Protein AF-0000000065854969 (afdb_homodimer)

Secondary structure (DSSP, 8-state):
-EEPHHHHHHHHHTTSSEEES--TTTB-SSSEEEEEEEEEEEEEE-SSPP-TTS--TTEEEEEEE--TT-EEEPTT-EEEEEEEEEEE--TTEEEEEEE-HHHHHHTEE---EEE-TT-EEEEEEEEEE-SSS-EEE-TT-EEEEEEEEE-SS--SS----TTTTB-S--PPPPPP-/-BPPHHHHHHHHHTTSSEEES--TTTB-SSEEEEEEEEEEEEEEE-SS-B-TTS--TTEEEEEEE--TT-EEEPTTEEEEEEEEEEEE--TTEEEEEEE-HHHHHHTEE---EEE-TT-EEEEEEEEEE-SSS-EEE-TT-EEEEEEEEEEES--SS----TTTTB-SPPPPPPPP-

Sequence (354 aa):
MLLSDKAIRSLIREGKLIIDPLYEDSIRENGVDMRIGPEIAFPIVRGEVMDPTKDDPSLHFTVRRFSDEGIIIPGNTSILLVTEEYIKMPDDVAALCGLRSSIARWGFIAAPTLVDAGFEGQLTIEVMWTRPAPVRLYRGIRFLHVVFFRTEGKVERPYSGAYQGQRGVTLPKRLEKMLLSDKAIRSLIREGKLIIDPLYEDSIRENGVDMRIGPEIAFPIVRGEVMDPTKDDPSLHFTVRRFSDEGIIIPGNTSILLVTEEYIKMPDDVAALCGLRSSIARWGFIAAPTLVDAGFEGQLTIEVMWTRPAPVRLYRGIRFLHVVFFRTEGKVERPYSGAYQGQRGVTLPKRLEK

Radius of gyration: 20.32 Å; Cα contacts (8 Å, |Δi|>4): 921; chains: 2; bounding box: 51×52×40 Å

Foldseek 3Di:
DWAALVRVVVCVVVVQKDKPPDDPPQRDGGWGWWWFAFKKKFWDADPDDDDLQDPDPRIDIDMDTADPQFDKDAAFGKMKTWTNMKIFAAQFKKKKKDWDPVQVVQAKHFDIDIGWHGAIEIDITIMTRHGRHIDGDGTGHGTMIMIMDGHPDGDPDTDDDPCGHHYDRDDDHRDDD/DWAFLVRVVVCCVVVQKDKPPDDPPQRDGGWGWWWWAFKKKFWDADPDDDDLQDPDPRTDIDMDTADPQFDKDAAFGKMKTWTNMKIFAAQFKKKKKAWDPVQVVQAKGFDIDIGWHGAIGIDITIMTRHGRHIDGDGTGHGTMIMIMDGHPDGDPDGDDDPCGHHYDRDDDHRDDD

pLDDT: mean 93.22, std 6.99, range [60.03, 98.69]

Solvent-accessible surface area (backbone atoms only — not comparable to full-atom values): 17989 Å² total; per-residue (Å²): 60,32,34,10,30,56,47,50,51,49,35,37,74,72,64,48,34,44,57,43,73,71,58,91,81,23,66,39,29,42,32,37,49,36,23,36,17,62,32,36,32,36,71,44,78,46,97,55,87,79,48,59,66,43,96,47,81,39,60,40,71,49,77,45,69,56,47,96,86,32,47,74,42,60,39,60,35,59,32,34,40,12,35,53,34,35,35,36,41,32,45,39,32,32,35,44,34,29,49,28,66,59,44,23,49,72,37,39,37,37,73,70,42,79,42,55,23,33,31,30,26,30,55,59,43,64,37,32,37,49,42,75,54,28,36,43,45,50,52,46,26,67,40,37,35,34,31,39,31,48,47,98,54,72,52,90,74,47,49,74,58,98,59,58,62,34,69,64,54,66,78,87,72,76,44,80,131,58,78,37,41,37,69,54,50,51,49,34,40,74,72,63,49,34,42,59,43,72,71,58,92,81,23,66,42,75,44,31,35,49,37,24,35,16,62,33,36,32,37,76,44,71,67,94,48,75,38,42,55,67,44,96,46,82,52,65,37,69,49,76,44,67,58,46,97,84,32,48,77,42,61,41,55,34,52,34,35,39,12,35,53,33,33,35,35,41,33,45,39,32,33,33,45,33,35,64,28,66,74,47,35,75,75,37,41,47,54,41,40,37,76,42,54,16,32,32,30,27,31,55,59,43,41,37,31,38,66,42,76,65,62,48,76,46,51,59,60,44,71,41,36,36,36,32,39,30,34,33,54,52,64,30,79,54,45,46,75,58,99,59,57,64,33,70,64,53,64,75,57,65,72,46,60,103

Structure (mmCIF, N/CA/C/O backbone):
data_AF-0000000065854969-model_v1
#
loop_
_entity.id
_entity.type
_entity.pdbx_description
1 polymer 'dCTP deaminase'
#
loop_
_atom_site.group_PDB
_atom_site.id
_atom_site.type_symbol
_atom_site.label_atom_id
_atom_site.label_alt_id
_atom_site.label_comp_id
_atom_site.label_asym_id
_atom_site.label_entity_id
_atom_site.label_seq_id
_atom_site.pdbx_PDB_ins_code
_atom_site.Cartn_x
_atom_site.Cartn_y
_atom_site.Cartn_z
_atom_site.occupancy
_atom_site.B_iso_or_equiv
_atom_site.auth_seq_id
_atom_site.auth_comp_id
_atom_site.auth_asym_id
_atom_site.auth_atom_id
_atom_site.pdbx_PDB_model_num
ATOM 1 N N . MET A 1 1 ? 19.625 -6.145 0.294 1 88.5 1 MET A N 1
ATOM 2 C CA . MET A 1 1 ? 19.531 -4.926 -0.506 1 88.5 1 MET A CA 1
ATOM 3 C C . MET A 1 1 ? 18.297 -4.945 -1.391 1 88.5 1 MET A C 1
ATOM 5 O O . MET A 1 1 ? 17.938 -5.988 -1.939 1 88.5 1 MET A O 1
ATOM 9 N N . LEU A 1 2 ? 17.672 -3.836 -1.55 1 94.75 2 LEU A N 1
ATOM 10 C CA . LEU A 1 2 ? 16.5 -3.693 -2.412 1 94.75 2 LEU A CA 1
ATOM 11 C C . LEU A 1 2 ? 16.906 -3.719 -3.883 1 94.75 2 LEU A C 1
ATOM 13 O O . LEU A 1 2 ? 17.859 -3.064 -4.277 1 94.75 2 LEU A O 1
ATOM 17 N N . LEU A 1 3 ? 16.188 -4.473 -4.664 1 95.94 3 LEU A N 1
ATOM 18 C CA . LEU A 1 3 ? 16.547 -4.578 -6.074 1 95.94 3 LEU A CA 1
ATOM 19 C C . LEU A 1 3 ? 16.016 -3.381 -6.863 1 95.94 3 LEU A C 1
ATOM 21 O O . LEU A 1 3 ? 14.867 -2.982 -6.699 1 95.94 3 LEU A O 1
ATOM 25 N N . SER A 1 4 ? 16.891 -2.834 -7.707 1 95.88 4 SER A N 1
ATOM 26 C CA . SER A 1 4 ? 16.516 -1.779 -8.641 1 95.88 4 SER A CA 1
ATOM 27 C C . SER A 1 4 ? 15.844 -2.355 -9.883 1 95.88 4 SER A C 1
ATOM 29 O O . SER A 1 4 ? 15.805 -3.574 -10.062 1 95.88 4 SER A O 1
ATOM 31 N N . ASP A 1 5 ? 15.344 -1.395 -10.688 1 96.75 5 ASP A N 1
ATOM 32 C CA . ASP A 1 5 ? 14.758 -1.825 -11.953 1 96.75 5 ASP A CA 1
ATOM 33 C C . ASP A 1 5 ? 15.773 -2.605 -12.789 1 96.75 5 ASP A C 1
ATOM 35 O O . ASP A 1 5 ? 15.445 -3.662 -13.336 1 96.75 5 ASP A O 1
ATOM 39 N N . LYS A 1 6 ? 17.016 -2.172 -12.852 1 95.56 6 LYS A N 1
ATOM 40 C CA . LYS A 1 6 ? 18.062 -2.84 -13.617 1 95.56 6 LYS A CA 1
ATOM 41 C C . LYS A 1 6 ? 18.297 -4.258 -13.102 1 95.56 6 LYS A C 1
ATOM 43 O O . LYS A 1 6 ? 18.422 -5.199 -13.883 1 95.56 6 LYS A O 1
ATOM 48 N N . ALA A 1 7 ? 18.375 -4.367 -11.781 1 95.56 7 ALA A N 1
ATOM 49 C CA . ALA A 1 7 ? 18.625 -5.672 -11.172 1 95.56 7 ALA A CA 1
ATOM 50 C C . ALA A 1 7 ? 17.469 -6.625 -11.438 1 95.56 7 ALA A C 1
ATOM 52 O O . ALA A 1 7 ? 17.672 -7.809 -11.719 1 95.56 7 ALA A O 1
ATOM 53 N N . ILE A 1 8 ? 16.281 -6.137 -11.328 1 97.12 8 ILE A N 1
ATOM 54 C CA . ILE A 1 8 ? 15.086 -6.941 -11.578 1 97.12 8 ILE A CA 1
ATOM 55 C C . ILE A 1 8 ? 15.086 -7.43 -13.023 1 97.12 8 ILE A C 1
ATOM 57 O O . ILE A 1 8 ? 14.859 -8.609 -13.281 1 97.12 8 ILE A O 1
ATOM 61 N N . ARG A 1 9 ? 15.367 -6.531 -13.961 1 97.12 9 ARG A N 1
ATOM 62 C CA . ARG A 1 9 ? 15.414 -6.891 -15.375 1 97.12 9 ARG A CA 1
ATOM 63 C C . ARG A 1 9 ? 16.469 -7.957 -15.633 1 97.12 9 ARG A C 1
ATOM 65 O O . ARG A 1 9 ? 16.25 -8.867 -16.438 1 97.12 9 ARG A O 1
ATOM 72 N N . SER A 1 10 ? 17.547 -7.824 -14.984 1 96.31 10 SER A N 1
ATOM 73 C CA . SER A 1 10 ? 18.625 -8.797 -15.141 1 96.31 10 SER A CA 1
ATOM 74 C C . SER A 1 10 ? 18.188 -10.188 -14.672 1 96.31 10 SER A C 1
ATOM 76 O O . SER A 1 10 ? 18.438 -11.18 -15.352 1 96.31 10 SER A O 1
ATOM 78 N N . LEU A 1 11 ? 17.547 -10.234 -13.539 1 96.38 11 LEU A N 1
ATOM 79 C CA . LEU A 1 11 ? 17.078 -11.508 -13.008 1 96.38 11 LEU A CA 1
ATOM 80 C C . LEU A 1 11 ? 16.078 -12.156 -13.953 1 96.38 11 LEU A C 1
ATOM 82 O O . LEU A 1 11 ? 16.094 -13.375 -14.148 1 96.38 11 LEU A O 1
ATOM 86 N N . ILE A 1 12 ? 15.211 -11.367 -14.5 1 97.44 12 ILE A N 1
ATOM 87 C CA . ILE A 1 12 ? 14.195 -11.867 -15.414 1 97.44 12 ILE A CA 1
ATOM 88 C C . ILE A 1 12 ? 14.859 -12.375 -16.688 1 97.44 12 ILE A C 1
ATOM 90 O O . ILE A 1 12 ? 14.531 -13.461 -17.188 1 97.44 12 ILE A O 1
ATOM 94 N N . ARG A 1 13 ? 15.789 -11.633 -17.234 1 97.25 13 ARG A N 1
ATOM 95 C CA . ARG A 1 13 ? 16.5 -12.008 -18.453 1 97.25 13 ARG A CA 1
ATOM 96 C C . ARG A 1 13 ? 17.25 -13.328 -18.25 1 97.25 13 ARG A C 1
ATOM 98 O O . ARG A 1 13 ? 17.297 -14.156 -19.172 1 97.25 13 ARG A O 1
ATOM 105 N N . GLU A 1 14 ? 17.766 -13.531 -17.094 1 97.5 14 GLU A N 1
ATOM 106 C CA . GLU A 1 14 ? 18.547 -14.727 -16.766 1 97.5 14 GLU A CA 1
ATOM 107 C C . GLU A 1 14 ? 17.641 -15.914 -16.469 1 97.5 14 GLU A C 1
ATOM 109 O O . GLU A 1 14 ? 18.109 -17.031 -16.266 1 97.5 14 GLU A O 1
ATOM 114 N N . GLY A 1 15 ? 16.344 -15.672 -16.328 1 97.38 15 GLY A N 1
ATOM 115 C CA . GLY A 1 15 ? 15.391 -16.734 -16.062 1 97.38 15 GLY A CA 1
ATOM 116 C C . GLY A 1 15 ? 15.305 -17.094 -14.586 1 97.38 15 GLY A C 1
ATOM 117 O O . GLY A 1 15 ? 14.742 -18.141 -14.234 1 97.38 15 GLY A O 1
ATOM 118 N N . LYS A 1 16 ? 15.891 -16.312 -13.75 1 96.94 16 LYS A N 1
ATOM 119 C CA . LYS A 1 16 ? 15.906 -16.594 -12.32 1 96.94 16 LYS A CA 1
ATOM 120 C C . LYS A 1 16 ? 14.609 -16.125 -11.656 1 96.94 16 LYS A C 1
ATOM 122 O O . LYS A 1 16 ? 14.141 -16.734 -10.695 1 96.94 16 LYS A O 1
ATOM 127 N N . LEU A 1 17 ? 14.117 -15.031 -12.094 1 97.62 17 LEU A N 1
ATOM 128 C CA . LEU A 1 17 ? 12.812 -14.508 -11.703 1 97.62 17 LEU A CA 1
ATOM 129 C C . LEU A 1 17 ? 11.836 -14.555 -12.875 1 97.62 17 LEU A C 1
ATOM 131 O O . LEU A 1 17 ? 12.102 -13.984 -13.938 1 97.62 17 LEU A O 1
ATOM 135 N N . ILE A 1 18 ? 10.75 -15.289 -12.625 1 98.44 18 ILE A N 1
ATOM 136 C CA . ILE A 1 18 ? 9.766 -15.398 -13.695 1 98.44 18 ILE A CA 1
ATOM 137 C C . ILE A 1 18 ? 8.492 -14.648 -13.305 1 98.44 18 ILE A C 1
ATOM 139 O O . ILE A 1 18 ? 7.973 -14.836 -12.203 1 98.44 18 ILE A O 1
ATOM 143 N N . ILE A 1 19 ? 8.047 -13.789 -14.109 1 98.25 19 ILE A N 1
ATOM 144 C CA . ILE A 1 19 ? 6.77 -13.094 -14.016 1 98.25 19 ILE A CA 1
ATOM 145 C C . ILE A 1 19 ? 6.016 -13.219 -15.336 1 98.25 19 ILE A C 1
ATOM 147 O O . ILE A 1 19 ? 6.484 -12.742 -16.375 1 98.25 19 ILE A O 1
ATOM 151 N N . ASP A 1 20 ? 4.859 -13.828 -15.234 1 98.06 20 ASP A N 1
ATOM 152 C CA . ASP A 1 20 ? 4.109 -14.109 -16.453 1 98.06 20 ASP A CA 1
ATOM 153 C C . ASP A 1 20 ? 2.611 -13.898 -16.234 1 98.06 20 ASP A C 1
ATOM 155 O O . ASP A 1 20 ? 1.995 -14.578 -15.414 1 98.06 20 ASP A O 1
ATOM 159 N N . PRO A 1 21 ? 1.971 -13.031 -17.094 1 98 21 PRO A N 1
ATOM 160 C CA . PRO A 1 21 ? 2.572 -12.195 -18.141 1 98 21 PRO A CA 1
ATOM 161 C C . PRO A 1 21 ? 3.389 -11.039 -17.562 1 98 21 PRO A C 1
ATOM 163 O O . PRO A 1 21 ? 3.246 -10.695 -16.391 1 98 21 PRO A O 1
ATOM 166 N N . LEU A 1 22 ? 4.316 -10.547 -18.312 1 97.44 22 LEU A N 1
ATOM 167 C CA . LEU A 1 22 ? 5.066 -9.336 -18.016 1 97.44 22 LEU A CA 1
ATOM 168 C C . LEU A 1 22 ? 4.766 -8.242 -19.031 1 97.44 22 LEU A C 1
ATOM 170 O O . LEU A 1 22 ? 5.09 -8.383 -20.219 1 97.44 22 LEU A O 1
ATOM 174 N N . TYR A 1 23 ? 4.227 -7.141 -18.562 1 95.06 23 TYR A N 1
ATOM 175 C CA . TYR A 1 23 ? 3.865 -6.043 -19.453 1 95.06 23 TYR A CA 1
ATOM 176 C C . TYR A 1 23 ? 4.965 -4.988 -19.484 1 95.06 23 TYR A C 1
ATOM 178 O O . TYR A 1 23 ? 5.816 -4.934 -18.594 1 95.06 23 T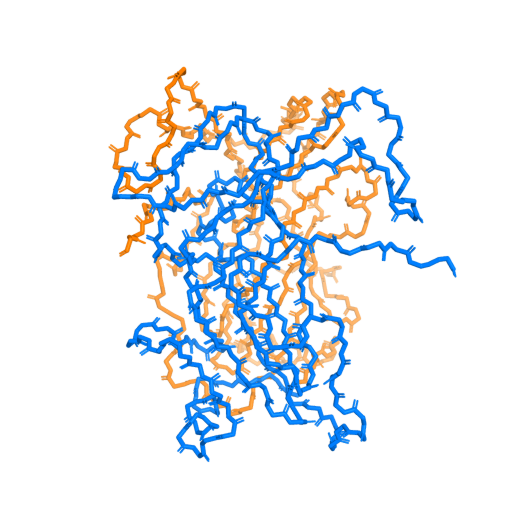YR A O 1
ATOM 186 N N . GLU A 1 24 ? 4.98 -4.148 -20.453 1 92.31 24 GLU A N 1
ATOM 187 C CA . GLU A 1 24 ? 6.016 -3.141 -20.656 1 92.31 24 GLU A CA 1
ATOM 188 C C . GLU A 1 24 ? 6.055 -2.143 -19.5 1 92.31 24 GLU A C 1
ATOM 190 O O . GLU A 1 24 ? 7.121 -1.638 -19.141 1 92.31 24 GLU A O 1
ATOM 195 N N . ASP A 1 25 ? 4.926 -1.946 -18.906 1 93.62 25 ASP A N 1
ATOM 196 C CA . ASP A 1 25 ? 4.848 -0.917 -17.875 1 93.62 25 ASP A CA 1
ATOM 197 C C . ASP A 1 25 ? 4.875 -1.534 -16.484 1 93.62 25 ASP A C 1
ATOM 199 O O . ASP A 1 25 ? 4.582 -0.86 -15.492 1 93.62 25 ASP A O 1
ATOM 203 N N . SER A 1 26 ? 5.199 -2.799 -16.391 1 95.56 26 SER A N 1
ATOM 204 C CA . SER A 1 26 ? 5.125 -3.484 -15.109 1 95.56 26 SER A CA 1
ATOM 205 C C . SER A 1 26 ? 6.332 -3.154 -14.242 1 95.56 26 SER A C 1
ATOM 207 O O . SER A 1 26 ? 6.191 -2.916 -13.039 1 95.56 26 SER A O 1
ATOM 209 N N . ILE A 1 27 ? 7.523 -3.18 -14.836 1 96.94 27 ILE A N 1
ATOM 210 C CA . ILE A 1 27 ? 8.734 -2.938 -14.055 1 96.94 27 ILE A CA 1
ATOM 211 C C . ILE A 1 27 ? 8.867 -1.445 -13.766 1 96.94 27 ILE A C 1
ATOM 213 O O . ILE A 1 27 ? 8.867 -0.622 -14.68 1 96.94 27 ILE A O 1
ATOM 217 N N . ARG A 1 28 ? 8.984 -1.151 -12.477 1 95.5 28 ARG A N 1
ATOM 218 C CA . ARG A 1 28 ? 9.094 0.218 -11.984 1 95.5 28 ARG A CA 1
ATOM 219 C C . ARG A 1 28 ? 10.492 0.5 -11.453 1 95.5 28 ARG A C 1
ATOM 221 O O . ARG A 1 28 ? 11.453 -0.19 -11.812 1 95.5 28 ARG A O 1
ATOM 228 N N . GLU A 1 29 ? 10.664 1.594 -10.727 1 94 29 GLU A N 1
ATOM 229 C CA . GLU A 1 29 ? 11.961 2.053 -10.242 1 94 29 GLU A CA 1
ATOM 230 C C . GLU A 1 29 ? 12.641 0.989 -9.383 1 94 29 GLU A C 1
ATOM 232 O O . GLU A 1 29 ? 13.836 0.726 -9.539 1 94 29 GLU A O 1
ATOM 237 N N . ASN A 1 30 ? 11.836 0.373 -8.516 1 95.75 30 ASN A N 1
ATOM 238 C CA . ASN A 1 30 ? 12.406 -0.567 -7.559 1 95.75 30 ASN A CA 1
ATOM 239 C C . ASN A 1 30 ? 11.445 -1.713 -7.258 1 95.75 30 ASN A C 1
ATOM 241 O O . ASN A 1 30 ? 11.453 -2.262 -6.156 1 95.75 30 ASN A O 1
ATOM 245 N N . GLY A 1 31 ? 10.609 -2.014 -8.211 1 97.25 31 GLY A N 1
ATOM 246 C CA . GLY A 1 31 ? 9.625 -3.068 -8.016 1 97.25 31 GLY A CA 1
ATOM 247 C C . GLY A 1 31 ? 8.852 -3.398 -9.273 1 97.25 31 GLY A C 1
ATOM 248 O O . GLY A 1 31 ? 9.234 -2.99 -10.367 1 97.25 31 GLY A O 1
ATOM 249 N N . VAL A 1 32 ? 7.84 -4.234 -9.117 1 98.12 32 VAL A N 1
ATOM 250 C CA . VAL A 1 32 ? 6.988 -4.656 -10.227 1 98.12 32 VAL A CA 1
ATOM 251 C C . VAL A 1 32 ? 5.52 -4.465 -9.852 1 98.12 32 VAL A C 1
ATOM 253 O O . VAL A 1 32 ? 5.074 -4.93 -8.797 1 98.12 32 VAL A O 1
ATOM 256 N N . ASP A 1 33 ? 4.832 -3.779 -10.719 1 97.88 33 ASP A N 1
ATOM 257 C CA . ASP A 1 33 ? 3.391 -3.641 -10.539 1 97.88 33 ASP A CA 1
ATOM 258 C C . ASP A 1 33 ? 2.654 -4.875 -11.055 1 97.88 33 ASP A C 1
ATOM 260 O O . ASP A 1 33 ? 2.982 -5.398 -12.125 1 97.88 33 ASP A O 1
ATOM 264 N N . MET A 1 34 ? 1.714 -5.297 -10.289 1 98 34 MET A N 1
ATOM 265 C CA . MET A 1 34 ? 0.897 -6.438 -10.695 1 98 34 MET A CA 1
ATOM 266 C C . MET A 1 34 ? -0.569 -6.035 -10.828 1 98 34 MET A C 1
ATOM 268 O O . MET A 1 34 ? -1.016 -5.082 -10.188 1 98 34 MET A O 1
ATOM 272 N N . ARG A 1 35 ? -1.247 -6.824 -11.609 1 98.5 35 ARG A N 1
ATOM 273 C CA . ARG A 1 35 ? -2.609 -6.457 -11.984 1 98.5 35 ARG A CA 1
ATOM 274 C C . ARG A 1 35 ? -3.625 -7.398 -11.344 1 98.5 35 ARG A C 1
ATOM 276 O O . ARG A 1 35 ? -3.295 -8.531 -11 1 98.5 35 ARG A O 1
ATOM 283 N N . ILE A 1 36 ? -4.836 -6.836 -11.242 1 98.56 36 ILE A N 1
ATOM 284 C CA . ILE A 1 36 ? -5.941 -7.668 -10.773 1 98.56 36 ILE A CA 1
ATOM 285 C C . ILE A 1 36 ? -6.199 -8.789 -11.781 1 98.56 36 ILE A C 1
ATOM 287 O O . ILE A 1 36 ? -6.418 -8.523 -12.969 1 98.56 36 ILE A O 1
ATOM 291 N N . GLY A 1 37 ? -6.211 -10.023 -11.273 1 98.19 37 GLY A N 1
ATOM 292 C CA . GLY A 1 37 ? -6.438 -11.195 -12.094 1 98.19 37 GLY A CA 1
ATOM 293 C C . GLY A 1 37 ? -7.906 -11.477 -12.352 1 98.19 37 GLY A C 1
ATOM 294 O O . GLY A 1 37 ? -8.75 -10.594 -12.172 1 98.19 37 GLY A O 1
ATOM 295 N N . PRO A 1 38 ? -8.219 -12.672 -12.812 1 97.62 38 PRO A N 1
ATOM 296 C CA . PRO A 1 38 ? -9.547 -12.938 -13.375 1 97.62 38 PRO A CA 1
ATOM 297 C C . PRO A 1 38 ? -10.594 -13.234 -12.305 1 97.62 38 PRO A C 1
ATOM 299 O O . PRO A 1 38 ? -11.797 -13.219 -12.594 1 97.62 38 PRO A O 1
ATOM 302 N N . GLU A 1 39 ? -10.156 -13.508 -11.086 1 98.19 39 GLU A N 1
ATOM 303 C CA . GLU A 1 39 ? -11.102 -13.969 -10.078 1 98.19 39 GLU A CA 1
ATOM 304 C C . GLU A 1 39 ? -11.062 -13.102 -8.828 1 98.19 39 GLU A C 1
ATOM 306 O O . GLU A 1 39 ? -10.039 -12.477 -8.531 1 98.19 39 GLU A O 1
ATOM 311 N N . ILE A 1 40 ? -12.164 -13.078 -8.172 1 98.12 40 ILE A N 1
ATOM 312 C CA . ILE A 1 40 ? -12.328 -12.398 -6.895 1 98.12 40 ILE A CA 1
ATOM 313 C C . ILE A 1 40 ? -13.133 -13.289 -5.945 1 98.12 40 ILE A C 1
ATOM 315 O O . ILE A 1 40 ? -14.047 -14 -6.371 1 98.12 40 ILE A O 1
ATOM 319 N N . ALA A 1 41 ? -12.812 -13.281 -4.66 1 97.38 41 ALA A N 1
ATOM 320 C CA . ALA A 1 41 ? -13.578 -14.039 -3.676 1 97.38 41 ALA A CA 1
ATOM 321 C C . ALA A 1 41 ? -14.172 -13.125 -2.613 1 97.38 41 ALA A C 1
ATOM 323 O O . ALA A 1 41 ? -13.5 -12.203 -2.133 1 97.38 41 ALA A O 1
ATOM 324 N N . PHE A 1 42 ? -15.414 -13.398 -2.27 1 96.25 42 PHE A N 1
ATOM 325 C CA . PHE A 1 42 ? -16.141 -12.672 -1.231 1 96.25 42 PHE A CA 1
ATOM 326 C C . PHE A 1 42 ? -16.391 -13.562 -0.023 1 96.25 42 PHE A C 1
ATOM 328 O O . PHE A 1 42 ? -16.859 -14.695 -0.168 1 96.25 42 PHE A O 1
ATOM 335 N N . PRO A 1 43 ? -16.094 -13.016 1.125 1 89.62 43 PRO A N 1
ATOM 336 C CA . PRO A 1 43 ? -16.484 -13.789 2.307 1 89.62 43 PRO A CA 1
ATOM 337 C C . PRO A 1 43 ? -17.984 -13.703 2.605 1 89.62 43 PRO A C 1
ATOM 339 O O . PRO A 1 43 ? -18.594 -12.641 2.43 1 89.62 43 PRO A O 1
ATOM 342 N N . ILE A 1 44 ? -18.562 -14.734 2.936 1 85.38 44 ILE A N 1
ATOM 343 C CA . ILE A 1 44 ? -19.938 -14.836 3.41 1 85.38 44 ILE A CA 1
ATOM 344 C C . ILE A 1 44 ? -19.953 -15.375 4.84 1 85.38 44 ILE A C 1
ATOM 346 O O . ILE A 1 44 ? -19.531 -16.516 5.086 1 85.38 44 ILE A O 1
ATOM 350 N N . VAL A 1 45 ? -20.266 -14.438 5.746 1 78 45 VAL A N 1
ATOM 351 C CA . VAL A 1 45 ? -20.25 -14.828 7.152 1 78 45 VAL A CA 1
ATOM 352 C C . VAL A 1 45 ? -21.672 -15.047 7.645 1 78 45 VAL A C 1
ATOM 354 O O . VAL A 1 45 ? -22.531 -14.18 7.469 1 78 45 VAL A O 1
ATOM 357 N N . ARG A 1 46 ? -21.891 -16.188 8.367 1 77.12 46 ARG A N 1
ATOM 358 C CA . ARG A 1 46 ? -23.156 -16.484 9.031 1 77.12 46 ARG A CA 1
ATOM 359 C C . ARG A 1 46 ? -23.031 -16.297 10.539 1 77.12 46 ARG A C 1
ATOM 361 O O . ARG A 1 46 ? -21.953 -16.469 11.117 1 77.12 46 ARG A O 1
ATOM 368 N N . GLY A 1 47 ? -23.734 -15.516 11.117 1 70.94 47 GLY A N 1
ATOM 369 C CA . GLY A 1 47 ? -23.953 -15.047 12.477 1 70.94 47 GLY A CA 1
ATOM 370 C C . GLY A 1 47 ? -23.219 -15.875 13.516 1 70.94 47 GLY A C 1
ATOM 371 O O . GLY A 1 47 ? -23.234 -15.539 14.703 1 70.94 47 GLY A O 1
ATOM 372 N N . GLU A 1 48 ? -22.469 -16.734 13.18 1 78.19 48 GLU A N 1
ATOM 373 C CA . GLU A 1 48 ? -21.797 -17.516 14.211 1 78.19 48 GLU A CA 1
ATOM 374 C C . GLU A 1 48 ? -20.359 -17.047 14.406 1 78.19 48 GLU A C 1
ATOM 376 O O . GLU A 1 48 ? -19.828 -16.312 13.578 1 78.19 48 GLU A O 1
ATOM 381 N N . VAL A 1 49 ? -19.906 -17.281 15.688 1 82 49 VAL A N 1
ATOM 382 C CA . VAL A 1 49 ? -18.484 -17.078 15.961 1 82 49 VAL A CA 1
ATOM 383 C C . VAL A 1 49 ? -17.656 -17.984 15.07 1 82 49 VAL A C 1
ATOM 385 O O . VAL A 1 49 ? -17.875 -19.203 15.023 1 82 49 VAL A O 1
ATOM 388 N N . MET A 1 50 ? -16.75 -17.281 14.367 1 81.5 50 MET A N 1
ATOM 389 C CA . MET A 1 50 ? -15.867 -18.047 13.492 1 81.5 50 MET A CA 1
ATOM 390 C C . MET A 1 50 ? -14.672 -18.594 14.258 1 81.5 50 MET A C 1
ATOM 392 O O . MET A 1 50 ? -14.086 -17.875 15.078 1 81.5 50 MET A O 1
ATOM 396 N N . ASP A 1 51 ? -14.422 -19.891 14.047 1 83.06 51 ASP A N 1
ATOM 397 C CA . ASP A 1 51 ? -13.219 -20.547 14.555 1 83.06 51 ASP A CA 1
ATOM 398 C C . ASP A 1 51 ? -12.336 -21.047 13.414 1 83.06 51 ASP A C 1
ATOM 400 O O . ASP A 1 51 ? -12.602 -22.094 12.836 1 83.06 51 ASP A O 1
ATOM 404 N N . PRO A 1 52 ? -11.336 -20.344 13.039 1 83.88 52 PRO A N 1
ATOM 405 C CA . PRO A 1 52 ? -10.523 -20.688 11.867 1 83.88 52 PRO A CA 1
ATOM 406 C C . PRO A 1 52 ? -9.758 -22 12.055 1 83.88 52 PRO A C 1
ATOM 408 O O . PRO A 1 52 ? -9.164 -22.516 11.102 1 83.88 52 PRO A O 1
ATOM 411 N N . THR A 1 53 ? -9.797 -22.438 13.242 1 84.81 53 THR A N 1
ATOM 412 C CA . THR A 1 53 ? -9.109 -23.703 13.5 1 84.81 53 THR A CA 1
ATOM 413 C C . THR A 1 53 ? -10.047 -24.891 13.258 1 84.81 53 THR A C 1
ATOM 415 O O . THR A 1 53 ? -9.633 -26.047 13.336 1 84.81 53 THR A O 1
ATOM 418 N N . LYS A 1 54 ? -11.25 -24.5 13.086 1 80.44 54 LYS A N 1
ATOM 419 C CA . LYS A 1 54 ? -12.242 -25.531 12.828 1 80.44 54 LYS A CA 1
ATOM 420 C C . LYS A 1 54 ? -12.781 -25.438 11.406 1 80.44 54 LYS A C 1
ATOM 422 O O . LYS A 1 54 ? -12.711 -24.391 10.773 1 80.44 54 LYS A O 1
ATOM 427 N N . ASP A 1 55 ? -13.078 -26.594 10.914 1 72.94 55 ASP A N 1
ATOM 428 C CA . ASP A 1 55 ? -13.766 -26.578 9.625 1 72.94 55 ASP A CA 1
ATOM 429 C C . ASP A 1 55 ? -15.203 -26.078 9.773 1 72.94 55 ASP A C 1
ATOM 431 O O . ASP A 1 55 ? -16.125 -26.875 10 1 72.94 55 ASP A O 1
ATOM 435 N N . ASP A 1 56 ? -15.281 -24.875 10.18 1 65.5 56 ASP A N 1
ATOM 436 C CA . ASP A 1 56 ? -16.594 -24.312 10.445 1 65.5 56 ASP A CA 1
ATOM 437 C C . ASP A 1 56 ? -17.203 -23.688 9.188 1 65.5 56 ASP A C 1
ATOM 439 O O . ASP A 1 56 ? -16.547 -22.859 8.531 1 65.5 56 ASP A O 1
ATOM 443 N N . PRO A 1 57 ? -18.406 -24.219 8.82 1 66.38 57 PRO A N 1
ATOM 444 C CA . PRO A 1 57 ? -19.125 -23.719 7.641 1 66.38 57 PRO A CA 1
ATOM 445 C C . PRO A 1 57 ? -19.547 -22.266 7.773 1 66.38 57 PRO A C 1
ATOM 447 O O . PRO A 1 57 ? -20.156 -21.703 6.855 1 66.38 57 PRO A O 1
ATOM 450 N N . SER A 1 58 ? -19.172 -21.672 8.938 1 74.5 58 SER A N 1
ATOM 451 C CA . SER A 1 58 ? -19.688 -20.328 9.172 1 74.5 58 SER A CA 1
ATOM 452 C C . SER A 1 58 ? -19.031 -19.312 8.25 1 74.5 58 SER A C 1
ATOM 454 O O . SER A 1 58 ? -19.609 -18.25 7.961 1 74.5 58 SER A O 1
ATOM 456 N N . LEU A 1 59 ? -17.875 -19.609 7.824 1 76.12 59 LEU A N 1
ATOM 457 C CA . LEU A 1 59 ? -17.219 -18.734 6.859 1 76.12 59 LEU A CA 1
ATOM 458 C C . LEU A 1 59 ? -17.047 -19.438 5.516 1 76.12 59 LEU A C 1
ATOM 460 O O . LEU A 1 59 ? -16.422 -20.484 5.43 1 76.12 59 LEU A O 1
ATOM 464 N N . HIS A 1 60 ? -17.797 -18.938 4.633 1 84.94 60 HIS A N 1
ATOM 465 C CA . HIS A 1 60 ? -17.672 -19.438 3.268 1 84.94 60 HIS A CA 1
ATOM 466 C C . HIS A 1 60 ? -17.312 -18.312 2.299 1 84.94 60 HIS A C 1
ATOM 468 O O . HIS A 1 60 ? -17.438 -17.125 2.633 1 84.94 60 HIS A O 1
ATOM 474 N N . PHE A 1 61 ? -16.688 -18.719 1.213 1 89.81 61 PHE A N 1
ATOM 475 C CA . PHE A 1 61 ? -16.328 -17.75 0.193 1 89.81 61 PHE A CA 1
ATOM 476 C C . PHE A 1 61 ? -17.062 -18.031 -1.113 1 89.81 61 PHE A C 1
ATOM 478 O O . PHE A 1 61 ? -17.219 -19.188 -1.505 1 89.81 61 PHE A O 1
ATOM 485 N N . THR A 1 62 ? -17.531 -17 -1.683 1 93.94 62 THR A N 1
ATOM 486 C CA . THR A 1 62 ? -18.031 -17.078 -3.055 1 93.94 62 THR A CA 1
ATOM 487 C C . THR A 1 62 ? -16.984 -16.531 -4.031 1 93.94 62 THR A C 1
ATOM 489 O O . THR A 1 62 ? -16.469 -15.43 -3.836 1 93.94 62 THR A O 1
ATOM 492 N N . VAL A 1 63 ? -16.719 -17.328 -5.039 1 96.81 63 VAL A N 1
ATOM 493 C CA . VAL A 1 63 ? -15.75 -16.906 -6.059 1 96.81 63 VAL A CA 1
ATOM 494 C C . VAL A 1 63 ? -16.484 -16.453 -7.312 1 96.81 63 VAL A C 1
ATOM 496 O O . VAL A 1 63 ? -17.438 -17.109 -7.762 1 96.81 63 VAL A O 1
ATOM 499 N N . ARG A 1 64 ? -16.078 -15.305 -7.773 1 97.69 64 ARG A N 1
ATOM 500 C CA . ARG A 1 64 ? -16.641 -14.773 -9.008 1 97.69 64 ARG A CA 1
ATOM 501 C C . ARG A 1 64 ? -15.531 -14.477 -10.023 1 97.69 64 ARG A C 1
ATOM 503 O O . ARG A 1 64 ? -14.398 -14.156 -9.641 1 97.69 64 ARG A O 1
ATOM 510 N N . ARG A 1 65 ? -15.906 -14.555 -11.242 1 98.12 65 ARG A N 1
ATOM 511 C CA . ARG A 1 65 ? -15 -14.18 -12.32 1 98.12 65 ARG A CA 1
ATOM 512 C C . ARG A 1 65 ? -15.344 -12.805 -12.875 1 98.12 65 ARG A C 1
ATOM 514 O O . ARG A 1 65 ? -16.516 -12.484 -13.078 1 98.12 65 ARG A O 1
ATOM 521 N N . PHE A 1 66 ? -14.328 -12.039 -13.055 1 97.19 66 PHE A N 1
ATOM 522 C CA . PHE A 1 66 ? -14.547 -10.719 -13.633 1 97.19 66 PHE A CA 1
ATOM 523 C C . PHE A 1 66 ? -15.102 -10.836 -15.047 1 97.19 66 PHE A C 1
ATOM 525 O O . PHE A 1 66 ? -14.656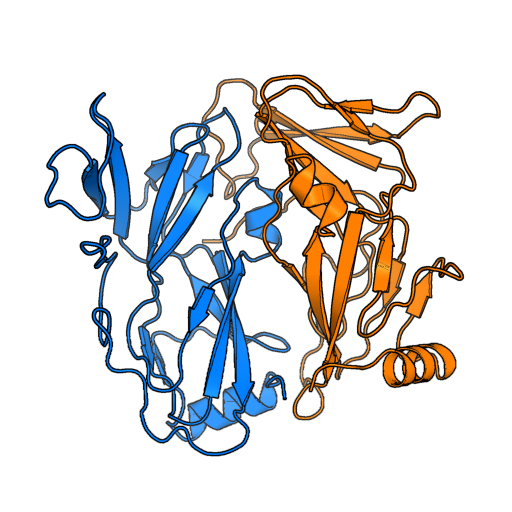 -11.68 -15.828 1 97.19 66 PHE A O 1
ATOM 532 N N . SER A 1 67 ? -16.062 -10.023 -15.305 1 96.38 67 SER A N 1
ATOM 533 C CA . SER A 1 67 ? -16.5 -9.766 -16.672 1 96.38 67 SER A CA 1
ATOM 534 C C . SER A 1 67 ? -16.078 -8.383 -17.141 1 96.38 67 SER A C 1
ATOM 536 O O . SER A 1 67 ? -15.445 -7.633 -16.391 1 96.38 67 SER A O 1
ATOM 538 N N . ASP A 1 68 ? -16.391 -8.023 -18.406 1 94.38 68 ASP A N 1
ATOM 539 C CA . ASP A 1 68 ? -16.031 -6.719 -18.953 1 94.38 68 ASP A CA 1
ATOM 540 C C . ASP A 1 68 ? -16.766 -5.598 -18.219 1 94.38 68 ASP A C 1
ATOM 542 O O . ASP A 1 68 ? -16.328 -4.445 -18.234 1 94.38 68 ASP A O 1
ATOM 546 N N . GLU A 1 69 ? -17.844 -5.953 -17.562 1 95.38 69 GLU A N 1
ATOM 547 C CA . GLU A 1 69 ? -18.625 -4.953 -16.844 1 95.38 69 GLU A CA 1
ATOM 548 C C . GLU A 1 69 ? -18.078 -4.711 -15.445 1 95.38 69 GLU A C 1
ATOM 550 O O . GLU A 1 69 ? -18.562 -3.838 -14.727 1 95.38 69 GLU A O 1
ATOM 555 N N . GLY A 1 70 ? -17.078 -5.445 -15.094 1 97 70 GLY A N 1
ATOM 556 C CA . GLY A 1 70 ? -16.516 -5.312 -13.758 1 97 70 GLY A CA 1
ATOM 557 C C . GLY A 1 70 ? -17.344 -5.984 -12.688 1 97 70 GLY A C 1
ATOM 558 O O . GLY A 1 70 ? -18.266 -6.742 -13 1 97 70 GLY A O 1
ATOM 559 N N . ILE A 1 71 ? -16.969 -5.816 -11.461 1 97.56 71 ILE A N 1
ATOM 560 C CA . ILE A 1 71 ? -17.672 -6.352 -10.305 1 97.56 71 ILE A CA 1
ATOM 561 C C . ILE A 1 71 ? -17.828 -5.262 -9.25 1 97.56 71 ILE A C 1
ATOM 563 O O . ILE A 1 71 ? -16.891 -4.52 -8.969 1 97.56 71 ILE A O 1
ATOM 567 N N . ILE A 1 72 ? -18.969 -5.148 -8.734 1 96.44 72 ILE A N 1
ATOM 568 C CA . ILE A 1 72 ? -19.266 -4.164 -7.695 1 96.44 72 ILE A CA 1
ATOM 569 C C . ILE A 1 72 ? -18.938 -4.746 -6.32 1 96.44 72 ILE A C 1
ATOM 571 O O . ILE A 1 72 ? -19.406 -5.84 -5.984 1 96.44 72 ILE A O 1
ATOM 575 N N . ILE A 1 73 ? -18.156 -4.055 -5.586 1 96.31 73 ILE A N 1
ATOM 576 C CA . ILE A 1 73 ? -17.828 -4.391 -4.203 1 96.31 73 ILE A CA 1
ATOM 577 C C . ILE A 1 73 ? -18.688 -3.553 -3.256 1 96.31 73 ILE A C 1
ATOM 579 O O . ILE A 1 73 ? -18.656 -2.322 -3.303 1 96.31 73 ILE A O 1
ATOM 583 N N . PRO A 1 74 ? -19.469 -4.234 -2.396 1 94.75 74 PRO A N 1
ATOM 584 C CA . PRO A 1 74 ? -20.266 -3.463 -1.442 1 94.75 74 PRO A CA 1
ATOM 585 C C . PRO A 1 74 ? -19.406 -2.625 -0.495 1 94.75 74 PRO A C 1
ATOM 587 O O . PRO A 1 74 ? -18.234 -2.93 -0.291 1 94.75 74 PRO A O 1
ATOM 590 N N . GLY A 1 75 ? -20.047 -1.55 0.039 1 92.44 75 GLY A N 1
ATOM 591 C CA . GLY A 1 75 ? -19.344 -0.7 0.991 1 92.44 75 GLY A CA 1
ATOM 592 C C . GLY A 1 75 ? -18.812 -1.462 2.186 1 92.44 75 GLY A C 1
ATOM 593 O O . GLY A 1 75 ? -19.453 -2.383 2.688 1 92.44 75 GLY A O 1
ATOM 594 N N . ASN A 1 76 ? -17.531 -1.036 2.596 1 93.38 76 ASN A N 1
ATOM 595 C CA . ASN A 1 76 ? -16.906 -1.556 3.807 1 93.38 76 ASN A CA 1
ATOM 596 C C . ASN A 1 76 ? -16.781 -3.076 3.766 1 93.38 76 ASN A C 1
ATOM 598 O O . ASN A 1 76 ? -17.078 -3.754 4.746 1 93.38 76 ASN A O 1
ATOM 602 N N . THR A 1 77 ? -16.312 -3.65 2.65 1 94.12 77 THR A N 1
ATOM 603 C CA . THR A 1 77 ? -16.234 -5.094 2.449 1 94.12 77 THR A CA 1
ATOM 604 C C . THR A 1 77 ? -14.797 -5.527 2.213 1 94.12 77 THR A C 1
ATOM 606 O O . THR A 1 77 ? -14.047 -4.848 1.506 1 94.12 77 THR A O 1
ATOM 609 N N . SER A 1 78 ? -14.477 -6.641 2.816 1 95.31 78 SER A N 1
ATOM 610 C CA . SER A 1 78 ? -13.195 -7.27 2.51 1 95.31 78 SER A CA 1
ATOM 611 C C . SER A 1 78 ? -13.344 -8.32 1.413 1 95.31 78 SER A C 1
ATOM 613 O O . SER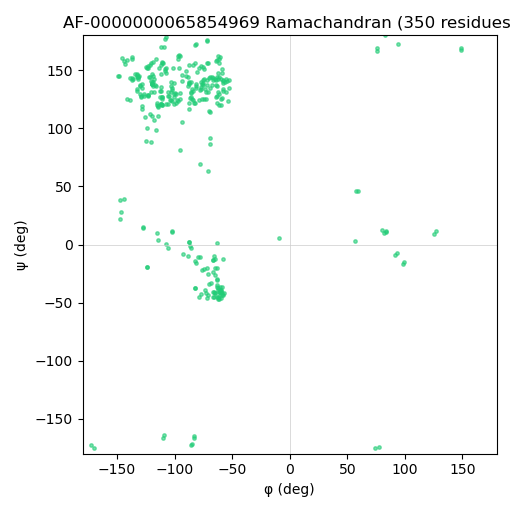 A 1 78 ? -14.32 -9.07 1.39 1 95.31 78 SER A O 1
ATOM 615 N N . ILE A 1 79 ? -12.383 -8.352 0.551 1 97.56 79 ILE A N 1
ATOM 616 C CA . ILE A 1 79 ? -12.383 -9.281 -0.569 1 97.56 79 ILE A CA 1
ATOM 617 C C . ILE A 1 79 ? -10.992 -9.883 -0.745 1 97.56 79 ILE A C 1
ATOM 619 O O . ILE A 1 79 ? -10.008 -9.352 -0.23 1 97.56 79 ILE A O 1
ATOM 623 N N . LEU A 1 80 ? -10.945 -11.078 -1.449 1 97.38 80 LEU A N 1
ATOM 624 C CA . LEU A 1 80 ? -9.68 -11.633 -1.923 1 97.38 80 LEU A CA 1
ATOM 625 C C . LEU A 1 80 ? -9.5 -11.375 -3.414 1 97.38 80 LEU A C 1
ATOM 627 O O . LEU A 1 80 ? -10.359 -11.727 -4.223 1 97.38 80 LEU A O 1
ATOM 631 N N . LEU A 1 81 ? -8.406 -10.727 -3.732 1 98.12 81 LEU A N 1
ATOM 632 C CA . LEU A 1 81 ? -8 -10.539 -5.121 1 98.12 81 LEU A CA 1
ATOM 633 C C . LEU A 1 81 ? -6.805 -11.422 -5.457 1 98.12 81 LEU A C 1
ATOM 635 O O . LEU A 1 81 ? -5.957 -11.68 -4.598 1 98.12 81 LEU A O 1
ATOM 639 N N . VAL A 1 82 ? -6.73 -11.875 -6.688 1 98.44 82 VAL A N 1
ATOM 640 C CA . VAL A 1 82 ? -5.59 -12.648 -7.176 1 98.44 82 VAL A CA 1
ATOM 641 C C . VAL A 1 82 ? -4.918 -11.898 -8.32 1 98.44 82 VAL A C 1
ATOM 643 O O . VAL A 1 82 ? -5.586 -11.219 -9.109 1 98.44 82 VAL A O 1
ATOM 646 N N . THR A 1 83 ? -3.627 -11.992 -8.43 1 98.56 83 THR A N 1
ATOM 647 C CA . THR A 1 83 ? -2.902 -11.305 -9.492 1 98.56 83 THR A CA 1
ATOM 648 C C . THR A 1 83 ? -3.117 -12 -10.828 1 98.56 83 THR A C 1
ATOM 650 O O . THR A 1 83 ? -3.328 -13.219 -10.875 1 98.56 83 THR A O 1
ATOM 653 N N . GLU A 1 84 ? -3.037 -11.203 -11.828 1 98.38 84 GLU A N 1
ATOM 654 C CA . GLU A 1 84 ? -2.951 -11.75 -13.172 1 98.38 84 GLU A CA 1
ATOM 655 C C . GLU A 1 84 ? -1.646 -12.516 -13.383 1 98.38 84 GLU A C 1
ATOM 657 O O . GLU A 1 84 ? -1.633 -13.578 -14.008 1 98.38 84 GLU A O 1
ATOM 662 N N . GLU A 1 85 ? -0.602 -11.977 -12.883 1 98.56 85 GLU A N 1
ATOM 663 C CA . GLU A 1 85 ? 0.752 -12.484 -13.094 1 98.56 85 GLU A CA 1
ATOM 664 C C . GLU A 1 85 ? 1.024 -13.711 -12.234 1 98.56 85 GLU A C 1
ATOM 666 O O . GLU A 1 85 ? 0.626 -13.766 -11.07 1 98.56 85 GLU A O 1
ATOM 671 N N . TYR A 1 86 ? 1.573 -14.695 -12.789 1 98.5 86 TYR A N 1
ATOM 672 C CA . TYR A 1 86 ? 2.258 -15.789 -12.094 1 98.5 86 TYR A CA 1
ATOM 673 C C . TYR A 1 86 ? 3.713 -15.43 -11.82 1 98.5 86 TYR A C 1
ATOM 675 O O . TYR A 1 86 ? 4.418 -14.945 -12.711 1 98.5 86 TYR A O 1
ATOM 683 N N . ILE A 1 87 ? 4.16 -15.625 -10.586 1 98.38 87 ILE A N 1
ATOM 684 C CA . ILE A 1 87 ? 5.539 -15.297 -10.242 1 98.38 87 ILE A CA 1
ATOM 685 C C . ILE A 1 87 ? 6.266 -16.547 -9.766 1 98.38 87 ILE A C 1
ATOM 687 O O . ILE A 1 87 ? 5.691 -17.375 -9.055 1 98.38 87 ILE A O 1
ATOM 691 N N . LYS A 1 88 ? 7.453 -16.734 -10.164 1 98.06 88 LYS A N 1
ATOM 692 C CA . LYS A 1 88 ? 8.375 -17.75 -9.672 1 98.06 88 LYS A CA 1
ATOM 693 C C . LYS A 1 88 ? 9.648 -17.109 -9.109 1 98.06 88 LYS A C 1
ATOM 695 O O . LYS A 1 88 ? 10.484 -16.609 -9.867 1 98.06 88 LYS A O 1
ATOM 700 N N . MET A 1 89 ? 9.781 -17.234 -7.824 1 97.06 89 MET A N 1
ATOM 701 C CA . MET A 1 89 ? 10.867 -16.594 -7.098 1 97.06 89 MET A CA 1
ATOM 702 C C . MET A 1 89 ? 12.109 -17.469 -7.078 1 97.06 89 MET A C 1
ATOM 704 O O . MET A 1 89 ? 12.008 -18.688 -6.926 1 97.06 89 MET A O 1
ATOM 708 N N . PRO A 1 90 ? 13.258 -16.844 -7.242 1 96.06 90 PRO A N 1
ATOM 709 C CA . PRO A 1 90 ? 14.461 -17.625 -6.957 1 96.06 90 PRO A CA 1
ATOM 710 C C . PRO A 1 90 ? 14.656 -17.875 -5.465 1 96.06 90 PRO A C 1
ATOM 712 O O . PRO A 1 90 ? 13.906 -17.359 -4.641 1 96.06 90 PRO A O 1
ATOM 715 N N . ASP A 1 91 ? 15.68 -18.656 -5.133 1 94.19 91 ASP A N 1
ATOM 716 C CA . ASP A 1 91 ? 15.867 -19.109 -3.76 1 94.19 91 ASP A CA 1
ATOM 717 C C . ASP A 1 91 ? 16.672 -18.109 -2.947 1 94.19 91 ASP A C 1
ATOM 719 O O . ASP A 1 91 ? 16.922 -18.312 -1.758 1 94.19 91 ASP A O 1
ATOM 723 N N . ASP A 1 92 ? 17.047 -17.016 -3.516 1 95.12 92 ASP A N 1
ATOM 724 C CA . ASP A 1 92 ? 17.859 -16.047 -2.795 1 95.12 92 ASP A CA 1
ATOM 725 C C . ASP A 1 92 ? 17.25 -14.648 -2.854 1 95.12 92 ASP A C 1
ATOM 727 O O . ASP A 1 92 ? 17.938 -13.648 -2.662 1 95.12 92 ASP A O 1
ATOM 731 N N . VAL A 1 93 ? 16.016 -14.602 -3.264 1 95.81 93 VAL A N 1
ATOM 732 C CA . VAL A 1 93 ? 15.281 -13.344 -3.326 1 95.81 93 VAL A CA 1
ATOM 733 C C . VAL A 1 93 ? 13.938 -13.484 -2.615 1 95.81 93 VAL A C 1
ATOM 735 O O . VAL A 1 93 ? 13.227 -14.469 -2.812 1 95.81 93 VAL A O 1
ATOM 738 N N . ALA A 1 94 ? 13.633 -12.656 -1.726 1 96.31 94 ALA A N 1
ATOM 739 C CA . ALA A 1 94 ? 12.312 -12.5 -1.111 1 96.31 94 ALA A CA 1
ATOM 740 C C . ALA A 1 94 ? 11.648 -11.203 -1.563 1 96.31 94 ALA A C 1
ATOM 742 O O . ALA A 1 94 ? 12.258 -10.398 -2.275 1 96.31 94 ALA A O 1
ATOM 743 N N . ALA A 1 95 ? 10.367 -11.047 -1.241 1 97.06 95 ALA A N 1
ATOM 744 C CA . ALA A 1 95 ? 9.664 -9.852 -1.709 1 97.06 95 ALA A CA 1
ATOM 745 C C . ALA A 1 95 ? 8.68 -9.352 -0.66 1 97.06 95 ALA A C 1
ATOM 747 O O . ALA A 1 95 ? 8.328 -10.078 0.273 1 97.06 95 ALA A O 1
ATOM 748 N N . LEU A 1 96 ? 8.367 -8.078 -0.718 1 96.5 96 LEU A N 1
ATOM 749 C CA . LEU A 1 96 ? 7.301 -7.406 0.017 1 96.5 96 LEU A CA 1
ATOM 750 C C . LEU A 1 96 ? 6.273 -6.812 -0.938 1 96.5 96 LEU A C 1
ATOM 752 O O . LEU A 1 96 ? 6.637 -6.16 -1.922 1 96.5 96 LEU A O 1
ATOM 756 N N . CYS A 1 97 ? 5.02 -7.094 -0.636 1 95.5 97 CYS A N 1
ATOM 757 C CA . CYS A 1 97 ? 3.93 -6.582 -1.462 1 95.5 97 CYS A CA 1
ATOM 758 C C . CYS A 1 97 ? 3.107 -5.547 -0.703 1 95.5 97 CYS A C 1
ATOM 760 O O . CYS A 1 97 ? 2.777 -5.75 0.467 1 95.5 97 CYS A O 1
ATOM 762 N N . GLY A 1 98 ? 2.805 -4.453 -1.404 1 95.62 98 GLY A N 1
ATOM 763 C CA . GLY A 1 98 ? 1.864 -3.451 -0.926 1 95.62 98 GLY A CA 1
ATOM 764 C C . GLY A 1 98 ? 0.988 -2.881 -2.025 1 95.62 98 GLY A C 1
ATOM 765 O O . GLY A 1 98 ? 1.321 -2.986 -3.207 1 95.62 98 GLY A O 1
ATOM 766 N N . LEU A 1 99 ? -0.141 -2.328 -1.575 1 96.56 99 LEU A N 1
ATOM 767 C CA . LEU A 1 99 ? -0.999 -1.671 -2.555 1 96.56 99 LEU A CA 1
ATOM 768 C C . LEU A 1 99 ? -0.278 -0.495 -3.207 1 96.56 99 LEU A C 1
ATOM 770 O O . LEU A 1 99 ? 0.497 0.204 -2.551 1 96.56 99 LEU A O 1
ATOM 774 N N . ARG A 1 100 ? -0.532 -0.344 -4.504 1 95.81 100 ARG A N 1
ATOM 775 C CA . ARG A 1 100 ? -0.115 0.922 -5.098 1 95.81 100 ARG A CA 1
ATOM 776 C C . ARG A 1 100 ? -0.783 2.102 -4.398 1 95.81 100 ARG A C 1
ATOM 778 O O . ARG A 1 100 ? -1.947 2.016 -4 1 95.81 100 ARG A O 1
ATOM 785 N N . SER A 1 101 ? -0.065 3.154 -4.371 1 94.81 101 SER A N 1
ATOM 786 C CA . SER A 1 101 ? -0.566 4.355 -3.707 1 94.81 101 SER A CA 1
ATOM 787 C C . SER A 1 101 ? -1.875 4.828 -4.332 1 94.81 101 SER A C 1
ATOM 789 O O . SER A 1 101 ? -2.768 5.305 -3.629 1 94.81 101 SER A O 1
ATOM 791 N N . SER A 1 102 ? -1.99 4.684 -5.645 1 93.38 102 SER A N 1
ATOM 792 C CA . SER A 1 102 ? -3.203 5.113 -6.336 1 93.38 102 SER A CA 1
ATOM 793 C C . SER A 1 102 ? -4.418 4.328 -5.859 1 93.38 102 SER A C 1
ATOM 795 O O . SER A 1 102 ? -5.512 4.883 -5.727 1 93.38 102 SER A O 1
ATOM 797 N N . ILE A 1 103 ? -4.242 3.053 -5.582 1 93.81 103 ILE A N 1
ATOM 798 C CA . ILE A 1 103 ? -5.305 2.18 -5.09 1 93.81 103 ILE A CA 1
ATOM 799 C C . ILE A 1 103 ? -5.641 2.541 -3.645 1 93.81 103 ILE A C 1
ATOM 801 O O . ILE A 1 103 ? -6.816 2.66 -3.285 1 93.81 103 ILE A O 1
ATOM 805 N N . ALA A 1 104 ? -4.648 2.699 -2.887 1 94.38 104 ALA A N 1
ATOM 806 C CA . ALA A 1 104 ? -4.828 3.055 -1.48 1 94.38 104 ALA A CA 1
ATOM 807 C C . ALA A 1 104 ? -5.594 4.367 -1.342 1 94.38 104 ALA A C 1
ATOM 809 O O . ALA A 1 104 ? -6.508 4.477 -0.521 1 94.38 104 ALA A O 1
ATOM 810 N N . ARG A 1 105 ? -5.289 5.387 -2.131 1 90.94 105 ARG A N 1
ATOM 811 C CA . ARG A 1 105 ? -5.918 6.699 -2.018 1 90.94 105 ARG A CA 1
ATOM 812 C C . ARG A 1 105 ? -7.406 6.621 -2.354 1 90.94 105 ARG A C 1
ATOM 814 O O . ARG A 1 105 ? -8.195 7.457 -1.902 1 90.94 105 ARG A O 1
ATOM 821 N N . TRP A 1 106 ? -7.773 5.652 -3.156 1 91.62 106 TRP A N 1
ATOM 822 C CA . TRP A 1 106 ? -9.188 5.473 -3.459 1 91.62 106 TRP A CA 1
ATOM 823 C C . TRP A 1 106 ? -9.938 4.918 -2.254 1 91.62 106 TRP A C 1
ATOM 825 O O . TRP A 1 106 ? -11.172 4.984 -2.193 1 91.62 106 TRP A O 1
ATOM 835 N N . GLY A 1 107 ? -9.227 4.316 -1.335 1 92.94 107 GLY A N 1
ATOM 836 C CA . GLY A 1 107 ? -9.906 3.873 -0.125 1 92.94 107 GLY A CA 1
ATOM 837 C C . GLY A 1 107 ? -9.672 2.406 0.186 1 92.94 107 GLY A C 1
ATOM 838 O O . GLY A 1 107 ? -10.391 1.818 0.997 1 92.94 107 GLY A O 1
ATOM 839 N N . PHE A 1 108 ? -8.734 1.828 -0.52 1 95.69 108 PHE A N 1
ATOM 840 C CA . PHE A 1 108 ? -8.438 0.427 -0.253 1 95.69 108 PHE A CA 1
ATOM 841 C C . PHE A 1 108 ? -7.297 0.299 0.749 1 95.69 108 PHE A C 1
ATOM 843 O O . PHE A 1 108 ? -6.363 1.106 0.742 1 95.69 108 PHE A O 1
ATOM 850 N N . ILE A 1 109 ? -7.398 -0.757 1.577 1 96.38 109 ILE A N 1
ATOM 851 C CA . ILE A 1 109 ? -6.332 -1.086 2.516 1 96.38 109 ILE A CA 1
ATOM 852 C C . ILE A 1 109 ? -6.008 -2.576 2.43 1 96.38 109 ILE A C 1
ATOM 854 O O . ILE A 1 109 ? -6.902 -3.398 2.213 1 96.38 109 ILE A O 1
ATOM 858 N N . ALA A 1 110 ? -4.805 -2.828 2.58 1 96.06 110 ALA A N 1
ATOM 859 C CA . ALA A 1 110 ? -4.336 -4.211 2.66 1 96.06 110 ALA A CA 1
ATOM 860 C C . ALA A 1 110 ? -3.113 -4.324 3.562 1 96.06 110 ALA A C 1
ATOM 862 O O . ALA A 1 110 ? -2.307 -3.395 3.648 1 96.06 110 ALA A O 1
ATOM 863 N N . ALA A 1 111 ? -3.031 -5.453 4.285 1 92.25 111 ALA A N 1
ATOM 864 C CA . ALA A 1 111 ? -1.816 -5.711 5.055 1 92.25 111 ALA A CA 1
ATOM 865 C C . ALA A 1 111 ? -0.624 -5.953 4.133 1 92.25 111 ALA A C 1
ATOM 867 O O . ALA A 1 111 ? -0.778 -6.5 3.041 1 92.25 111 ALA A O 1
ATOM 868 N N . PRO A 1 112 ? 0.461 -5.465 4.617 1 91.25 112 PRO A N 1
ATOM 869 C CA . PRO A 1 112 ? 1.63 -5.879 3.84 1 91.25 112 PRO A CA 1
ATOM 870 C C . PRO A 1 112 ? 1.831 -7.391 3.834 1 91.25 112 PRO A C 1
ATOM 872 O O . PRO A 1 112 ? 1.546 -8.062 4.832 1 91.25 112 PRO A O 1
ATOM 875 N N . THR A 1 113 ? 2.305 -7.945 2.693 1 91.06 113 THR A N 1
ATOM 876 C CA . THR A 1 113 ? 2.486 -9.391 2.559 1 91.06 113 THR A CA 1
ATOM 877 C C . THR A 1 113 ? 3.908 -9.711 2.115 1 91.06 113 THR A C 1
ATOM 879 O O . THR A 1 113 ? 4.441 -9.086 1.2 1 91.06 113 THR A O 1
ATOM 882 N N . LEU A 1 114 ? 4.5 -10.633 2.875 1 93.31 114 LEU A N 1
ATOM 883 C CA . LEU A 1 114 ? 5.809 -11.125 2.473 1 93.31 114 LEU A CA 1
ATOM 884 C C . LEU A 1 114 ? 5.676 -12.297 1.502 1 93.31 114 LEU A C 1
ATOM 886 O O . LEU A 1 114 ? 4.773 -13.125 1.645 1 93.31 114 LEU A O 1
ATOM 890 N N . VAL A 1 115 ? 6.5 -12.289 0.53 1 94.88 115 VAL A N 1
ATOM 891 C CA . VAL A 1 115 ? 6.617 -13.422 -0.386 1 94.88 115 VAL A CA 1
ATOM 892 C C . VAL A 1 115 ? 7.961 -14.117 -0.182 1 94.88 115 VAL A C 1
ATOM 894 O O . VAL A 1 115 ? 9.016 -13.516 -0.399 1 94.88 115 VAL A O 1
ATOM 897 N N . ASP A 1 116 ? 7.906 -15.359 0.171 1 94.75 116 ASP A N 1
ATOM 898 C CA . ASP A 1 116 ? 9.102 -16.078 0.591 1 94.75 116 ASP A CA 1
ATOM 899 C C . ASP A 1 116 ? 9.938 -16.516 -0.613 1 94.75 116 ASP A C 1
ATOM 901 O O . ASP A 1 116 ? 9.398 -16.797 -1.68 1 94.75 116 ASP A O 1
ATOM 905 N N . ALA A 1 117 ? 11.242 -16.625 -0.357 1 95.19 117 ALA A N 1
ATOM 906 C CA . ALA A 1 117 ? 12.141 -17.156 -1.377 1 95.19 117 ALA A CA 1
ATOM 907 C C . ALA A 1 117 ? 11.711 -18.562 -1.795 1 95.19 117 ALA A C 1
ATOM 909 O O . ALA A 1 117 ? 11.328 -19.375 -0.952 1 95.19 117 ALA A O 1
ATOM 910 N N . GLY A 1 118 ? 11.695 -18.75 -3.082 1 94.5 118 GLY A N 1
ATOM 911 C CA . GLY A 1 118 ? 11.352 -20.062 -3.592 1 94.5 118 GLY A CA 1
ATOM 912 C C . GLY A 1 118 ? 9.867 -20.234 -3.871 1 94.5 118 GLY A C 1
ATOM 913 O O . GLY A 1 118 ? 9.445 -21.234 -4.449 1 94.5 118 GLY A O 1
ATOM 914 N N . PHE A 1 119 ? 9.062 -19.281 -3.455 1 96.31 119 PHE A N 1
ATOM 915 C CA . PHE A 1 119 ? 7.633 -19.328 -3.732 1 96.31 119 PHE A CA 1
ATOM 916 C C . PHE A 1 119 ? 7.367 -19.25 -5.23 1 96.31 119 PHE A C 1
ATOM 918 O O . PHE A 1 119 ? 8.047 -18.5 -5.945 1 96.31 119 PHE A O 1
ATOM 925 N N . GLU A 1 120 ? 6.387 -19.984 -5.727 1 97.5 120 GLU A N 1
ATOM 926 C CA . GLU A 1 120 ? 5.828 -19.734 -7.051 1 97.5 120 GLU A CA 1
ATOM 927 C C . GLU A 1 120 ? 4.305 -19.828 -7.035 1 97.5 120 GLU A C 1
ATOM 929 O O . GLU A 1 120 ? 3.73 -20.641 -6.305 1 97.5 120 GLU A O 1
ATOM 934 N N . GLY A 1 121 ? 3.617 -18.969 -7.781 1 97.69 121 GLY A N 1
ATOM 935 C CA . GLY A 1 121 ? 2.166 -18.906 -7.867 1 97.69 121 GLY A CA 1
ATOM 936 C C . GLY A 1 121 ? 1.635 -17.516 -8.117 1 97.69 121 GLY A C 1
ATOM 937 O O . GLY A 1 121 ? 2.406 -16.562 -8.195 1 97.69 121 GLY A O 1
ATOM 938 N N . GLN A 1 122 ? 0.383 -17.453 -8.445 1 98.38 122 GLN A N 1
ATOM 939 C CA . GLN A 1 122 ? -0.273 -16.156 -8.375 1 98.38 122 GLN A CA 1
ATOM 940 C C . GLN A 1 122 ? -0.439 -15.695 -6.926 1 98.38 122 GLN A C 1
ATOM 942 O O . GLN A 1 122 ? -0.603 -16.516 -6.023 1 98.38 122 GLN A O 1
ATOM 947 N N . LEU A 1 123 ? -0.319 -14.445 -6.684 1 97.75 123 LEU A N 1
ATOM 948 C CA . LEU A 1 123 ? -0.501 -13.922 -5.332 1 97.75 123 LEU A CA 1
ATOM 949 C C . LEU A 1 123 ? -1.975 -13.656 -5.047 1 97.75 123 LEU A C 1
ATOM 951 O O . LEU A 1 123 ? -2.658 -13 -5.84 1 97.75 123 LEU A O 1
ATOM 955 N N . THR A 1 124 ? -2.521 -14.188 -4.02 1 97.69 124 THR A N 1
ATOM 956 C CA . THR A 1 124 ? -3.842 -13.852 -3.506 1 97.69 124 THR A CA 1
ATOM 957 C C . THR A 1 124 ? -3.732 -12.867 -2.34 1 97.69 124 THR A C 1
ATOM 959 O O . THR A 1 124 ? -3.051 -13.148 -1.352 1 97.69 124 THR A O 1
ATOM 962 N N . ILE A 1 125 ? -4.371 -11.734 -2.404 1 97.62 125 ILE A N 1
ATOM 963 C CA . ILE A 1 125 ? -4.234 -10.656 -1.426 1 97.62 125 ILE A CA 1
ATOM 964 C C . ILE A 1 125 ? -5.602 -10.32 -0.838 1 97.62 125 ILE A C 1
ATOM 966 O O . ILE A 1 125 ? -6.562 -10.086 -1.576 1 97.62 125 ILE A O 1
ATOM 970 N N . GLU A 1 126 ? -5.703 -10.312 0.491 1 96.94 126 GLU A N 1
ATOM 971 C CA . GLU A 1 126 ? -6.883 -9.75 1.145 1 96.94 126 GLU A CA 1
ATOM 972 C C . GLU A 1 126 ? -6.875 -8.227 1.081 1 96.94 126 GLU A C 1
ATOM 974 O O . GLU A 1 126 ? -5.891 -7.59 1.463 1 96.94 126 GLU A O 1
ATOM 979 N N . VAL A 1 127 ? -7.949 -7.672 0.557 1 97.38 127 VAL A N 1
ATOM 980 C CA . VAL A 1 127 ? -8.086 -6.227 0.419 1 97.38 127 VAL A CA 1
ATOM 981 C C . VAL A 1 127 ? -9.406 -5.77 1.03 1 97.38 127 VAL A C 1
ATOM 983 O O . VAL A 1 127 ? -10.445 -6.414 0.834 1 97.38 127 VAL A O 1
ATOM 986 N N . MET A 1 128 ? -9.328 -4.652 1.75 1 97 128 MET A N 1
ATOM 987 C CA . MET A 1 128 ? -10.539 -4.082 2.322 1 97 128 MET A CA 1
ATOM 988 C C . MET A 1 128 ? -10.906 -2.771 1.631 1 97 128 MET A C 1
ATOM 990 O O . MET A 1 128 ? -10.062 -1.885 1.488 1 97 128 MET A O 1
ATOM 994 N N . TRP A 1 129 ? -12.148 -2.723 1.129 1 95.81 129 TRP A N 1
ATOM 995 C CA . TRP A 1 129 ? -12.758 -1.464 0.711 1 95.81 129 TRP A CA 1
ATOM 996 C C . TRP A 1 129 ? -13.352 -0.723 1.906 1 95.81 129 TRP A C 1
ATOM 998 O O . TRP A 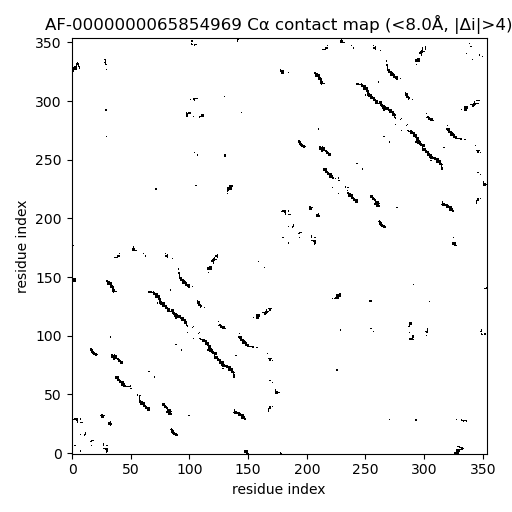1 129 ? -14.273 -1.218 2.555 1 95.81 129 TRP A O 1
ATOM 1008 N N . THR A 1 130 ? -12.898 0.532 2.154 1 93.81 130 THR A N 1
ATOM 1009 C CA . THR A 1 130 ? -13.164 1.109 3.469 1 93.81 130 THR A CA 1
ATOM 1010 C C . THR A 1 130 ? -14.234 2.195 3.379 1 93.81 130 THR A C 1
ATOM 1012 O O . THR A 1 130 ? -14.562 2.83 4.383 1 93.81 130 THR A O 1
ATOM 1015 N N . ARG A 1 131 ? -14.719 2.414 2.236 1 90 131 ARG A N 1
ATOM 1016 C CA . ARG A 1 131 ? -15.742 3.445 2.088 1 90 131 ARG A CA 1
ATOM 1017 C C . A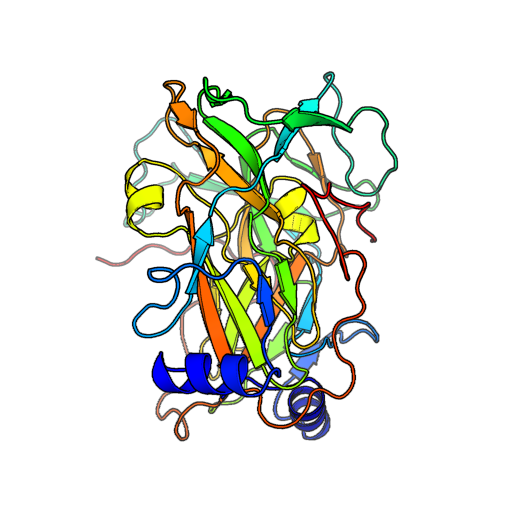RG A 1 131 ? -17.141 2.838 2.129 1 90 131 ARG A C 1
ATOM 1019 O O . ARG A 1 131 ? -17.344 1.697 1.704 1 90 131 ARG A O 1
ATOM 1026 N N . PRO A 1 132 ? -18.109 3.658 2.596 1 89.25 132 PRO A N 1
ATOM 1027 C CA . PRO A 1 132 ? -19.469 3.143 2.662 1 89.25 132 PRO A CA 1
ATOM 1028 C C . PRO A 1 132 ? -20.094 2.945 1.283 1 89.25 132 PRO A C 1
ATOM 1030 O O . PRO A 1 132 ? -20.938 2.061 1.104 1 89.25 132 PRO A O 1
ATOM 1033 N N . ALA A 1 133 ? -19.781 3.771 0.339 1 89.31 133 ALA A N 1
ATOM 1034 C CA . ALA A 1 133 ? -20.312 3.633 -1.013 1 89.31 133 ALA A CA 1
ATOM 1035 C C . ALA A 1 133 ? -19.688 2.434 -1.727 1 89.31 133 ALA A C 1
ATOM 1037 O O . ALA A 1 133 ? -18.5 2.174 -1.592 1 89.31 133 ALA A O 1
ATOM 1038 N N . PRO A 1 134 ? -20.531 1.689 -2.533 1 92.5 134 PRO A N 1
ATOM 1039 C CA . PRO A 1 134 ? -19.953 0.595 -3.312 1 92.5 134 PRO A CA 1
ATOM 1040 C C . PRO A 1 134 ? -18.953 1.083 -4.367 1 92.5 134 PRO A C 1
ATOM 1042 O O . PRO A 1 134 ? -19.016 2.24 -4.793 1 92.5 134 PRO A O 1
ATOM 1045 N N . VAL A 1 135 ? -18.094 0.209 -4.773 1 92.94 135 VAL A N 1
ATOM 1046 C CA . VAL A 1 135 ? -17.109 0.543 -5.797 1 92.94 135 VAL A CA 1
ATOM 1047 C C . VAL A 1 135 ? -17.078 -0.553 -6.859 1 92.94 135 VAL A C 1
ATOM 1049 O O . VAL A 1 135 ? -17.25 -1.732 -6.547 1 92.94 135 VAL A O 1
ATOM 1052 N N . ARG A 1 136 ? -16.875 -0.179 -8.055 1 94.06 136 ARG A N 1
ATOM 1053 C CA . ARG A 1 136 ? -16.719 -1.122 -9.164 1 94.06 136 ARG A CA 1
ATOM 1054 C C . ARG A 1 136 ? -15.25 -1.346 -9.484 1 94.06 136 ARG A C 1
ATOM 1056 O O . ARG A 1 136 ? -14.492 -0.387 -9.648 1 94.06 136 ARG A O 1
ATOM 1063 N N . LEU A 1 137 ? -14.836 -2.592 -9.57 1 96.62 137 LEU A N 1
ATOM 1064 C CA . LEU A 1 137 ? -13.477 -2.951 -9.945 1 96.62 137 LEU A CA 1
ATOM 1065 C C . LEU A 1 137 ? -13.461 -3.732 -11.258 1 96.62 137 LEU A C 1
ATOM 1067 O O . LEU A 1 137 ? -14.477 -4.332 -11.641 1 96.62 137 LEU A O 1
ATOM 1071 N N . TYR A 1 138 ? -12.297 -3.719 -11.852 1 97.69 138 TYR A N 1
ATOM 1072 C CA . TYR A 1 138 ? -12.109 -4.41 -13.117 1 97.69 138 TYR A CA 1
ATOM 1073 C C . TYR A 1 138 ? -10.82 -5.223 -13.109 1 97.69 138 TYR A C 1
ATOM 1075 O O . TYR A 1 138 ? -9.828 -4.82 -12.5 1 97.69 138 TYR A O 1
ATOM 1083 N N . ARG A 1 139 ? -10.914 -6.355 -13.828 1 97.5 139 ARG A N 1
ATOM 1084 C CA . ARG A 1 139 ? -9.672 -7.062 -14.133 1 97.5 139 ARG A CA 1
ATOM 1085 C C . ARG A 1 139 ? -8.68 -6.148 -14.844 1 97.5 139 ARG A C 1
ATOM 1087 O O . ARG A 1 139 ? -9.078 -5.281 -15.625 1 97.5 139 ARG A O 1
ATOM 1094 N N . GLY A 1 140 ? -7.363 -6.336 -14.477 1 97.75 140 GLY A N 1
ATOM 1095 C CA . GLY A 1 140 ? -6.34 -5.645 -15.242 1 97.75 140 GLY A CA 1
ATOM 1096 C C . GLY A 1 140 ? -5.855 -4.371 -14.578 1 97.75 140 GLY A C 1
ATOM 1097 O O . GLY A 1 140 ? -4.816 -3.822 -14.953 1 97.75 140 GLY A O 1
ATOM 1098 N N . ILE A 1 141 ? -6.621 -3.906 -13.633 1 97.06 141 ILE A N 1
ATOM 1099 C CA . ILE A 1 141 ? -6.168 -2.73 -12.898 1 97.06 141 ILE A CA 1
ATOM 1100 C C . ILE A 1 141 ? -4.871 -3.055 -12.156 1 97.06 141 ILE A C 1
ATOM 1102 O O . ILE A 1 141 ? -4.77 -4.086 -11.484 1 97.06 141 ILE A O 1
ATOM 1106 N N . ARG A 1 142 ? -3.828 -2.209 -12.273 1 97.06 142 ARG A N 1
ATOM 1107 C CA . ARG A 1 142 ? -2.631 -2.363 -11.453 1 97.06 142 ARG A CA 1
ATOM 1108 C C . ARG A 1 142 ? -2.92 -2.023 -9.992 1 97.06 142 ARG A C 1
ATOM 1110 O O . ARG A 1 142 ? -3.223 -0.873 -9.664 1 97.06 142 ARG A O 1
ATOM 1117 N N . PHE A 1 143 ? -2.795 -3.059 -9.188 1 97.25 143 PHE A N 1
ATOM 1118 C CA . PHE A 1 143 ? -3.236 -2.773 -7.824 1 97.25 143 PHE A CA 1
ATOM 1119 C C . PHE A 1 143 ? -2.123 -3.064 -6.824 1 97.25 143 PHE A C 1
ATOM 1121 O O . PHE A 1 143 ? -2.141 -2.551 -5.703 1 97.25 143 PHE A O 1
ATOM 1128 N N . LEU A 1 144 ? -1.201 -3.799 -7.168 1 97.25 144 LEU A N 1
ATOM 1129 C CA . LEU A 1 144 ? -0.159 -4.254 -6.254 1 97.25 144 LEU A CA 1
ATOM 1130 C C . LEU A 1 144 ? 1.217 -3.799 -6.73 1 97.25 144 LEU A C 1
ATOM 1132 O O . LEU A 1 144 ? 1.507 -3.832 -7.93 1 97.25 144 LEU A O 1
ATOM 1136 N N . HIS A 1 145 ? 2.041 -3.359 -5.789 1 97.69 145 HIS A N 1
ATOM 1137 C CA . HIS A 1 145 ? 3.453 -3.082 -6.023 1 97.69 145 HIS A CA 1
ATOM 1138 C C . HIS A 1 145 ? 4.34 -4.02 -5.211 1 97.69 145 HIS A C 1
ATOM 1140 O O . HIS A 1 145 ? 4.27 -4.039 -3.98 1 97.69 145 HIS A O 1
ATOM 1146 N N . VAL A 1 146 ? 5.16 -4.785 -5.902 1 97.75 146 VAL A N 1
ATOM 1147 C CA . VAL A 1 146 ? 6 -5.805 -5.277 1 97.75 146 VAL A CA 1
ATOM 1148 C C . VAL A 1 146 ? 7.465 -5.379 -5.359 1 97.75 146 VAL A C 1
ATOM 1150 O O . VAL A 1 146 ? 8 -5.176 -6.449 1 97.75 146 VAL A O 1
ATOM 1153 N N . VAL A 1 147 ? 8.094 -5.234 -4.238 1 97.75 147 VAL A N 1
ATOM 1154 C CA . VAL A 1 147 ? 9.516 -4.922 -4.207 1 97.75 147 VAL A CA 1
ATOM 1155 C C . VAL A 1 147 ? 10.305 -6.152 -3.764 1 97.75 147 VAL A C 1
ATOM 1157 O O . VAL A 1 147 ? 9.812 -6.969 -2.984 1 97.75 147 VAL A O 1
ATOM 1160 N N . PHE A 1 148 ? 11.578 -6.266 -4.207 1 97.38 148 PHE A N 1
ATOM 1161 C CA . PHE A 1 148 ? 12.367 -7.48 -4.035 1 97.38 148 PHE A CA 1
ATOM 1162 C C . PHE A 1 148 ? 13.648 -7.184 -3.27 1 97.38 148 PHE A C 1
ATOM 1164 O O . PHE A 1 148 ? 14.281 -6.148 -3.48 1 97.38 148 PHE A O 1
ATOM 1171 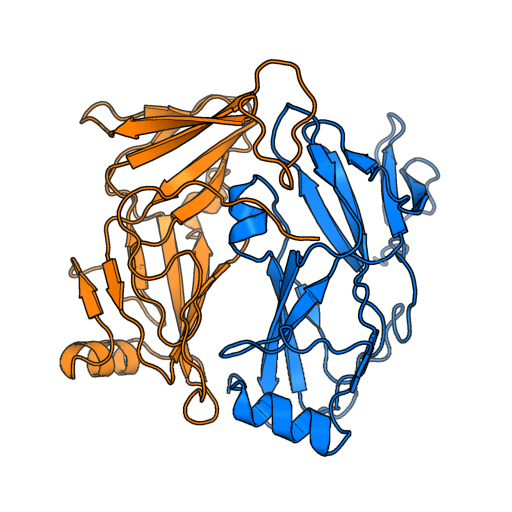N N . PHE A 1 149 ? 14 -8.172 -2.461 1 94.94 149 PHE A N 1
ATOM 1172 C CA . PHE A 1 149 ? 15.211 -8.062 -1.646 1 94.94 149 PHE A CA 1
ATOM 1173 C C . PHE A 1 149 ? 16.078 -9.305 -1.809 1 94.94 149 PHE A C 1
ATOM 1175 O O . PHE A 1 149 ? 15.586 -10.43 -1.747 1 94.94 149 PHE A O 1
ATOM 1182 N N . ARG A 1 150 ? 17.359 -9.031 -1.941 1 93.19 150 ARG A N 1
ATOM 1183 C CA . ARG A 1 150 ? 18.281 -10.156 -1.888 1 93.19 150 ARG A CA 1
ATOM 1184 C C . ARG A 1 150 ? 18.5 -10.625 -0.452 1 93.19 150 ARG A C 1
ATOM 1186 O O . ARG A 1 150 ? 18.656 -9.805 0.455 1 93.19 150 ARG A O 1
ATOM 1193 N N . THR A 1 151 ? 18.469 -12 -0.308 1 89.12 151 THR A N 1
ATOM 1194 C CA . THR A 1 151 ? 18.828 -12.555 0.995 1 89.12 151 THR A CA 1
ATOM 1195 C C . THR A 1 151 ? 20.344 -12.625 1.157 1 89.12 151 THR A C 1
ATOM 1197 O O . THR A 1 151 ? 21.078 -12.664 0.168 1 89.12 151 THR A O 1
ATOM 1200 N N . GLU A 1 152 ? 20.703 -12.453 2.537 1 87.62 152 GLU A N 1
ATOM 1201 C CA . GLU A 1 152 ? 22.125 -12.688 2.797 1 87.62 152 GLU A CA 1
ATOM 1202 C C . GLU A 1 152 ? 22.469 -14.164 2.633 1 87.62 152 GLU A C 1
ATOM 1204 O O . GLU A 1 152 ? 22.312 -14.953 3.566 1 87.62 152 GLU A O 1
ATOM 1209 N N . GLY A 1 153 ? 22.766 -14.602 1.459 1 82.44 153 GLY A N 1
ATOM 1210 C CA . GLY A 1 153 ? 23.031 -15.992 1.127 1 82.44 153 GLY A CA 1
ATOM 1211 C C . GLY A 1 153 ? 21.797 -16.734 0.636 1 82.44 153 GLY A C 1
ATOM 1212 O O . GLY A 1 153 ? 20.703 -16.172 0.591 1 82.44 153 GLY A O 1
ATOM 1213 N N . LYS A 1 154 ? 22.016 -17.969 0.177 1 83.44 154 LYS A N 1
ATOM 1214 C CA . LYS A 1 154 ? 20.922 -18.812 -0.312 1 83.44 154 LYS A CA 1
ATOM 1215 C C . LYS A 1 154 ? 20.094 -19.359 0.844 1 83.44 154 LYS A C 1
ATOM 1217 O O . LYS A 1 154 ? 20.641 -19.734 1.885 1 83.44 154 LYS A O 1
ATOM 1222 N N . VAL A 1 155 ? 18.875 -19.328 0.572 1 86 155 VAL A N 1
ATOM 1223 C CA . VAL A 1 155 ? 17.984 -19.938 1.551 1 86 155 VAL A CA 1
ATOM 1224 C C . VAL A 1 155 ? 18.125 -21.453 1.496 1 86 155 VAL A C 1
ATOM 1226 O O . VAL A 1 155 ? 18.062 -22.047 0.418 1 86 155 VAL A O 1
ATOM 1229 N N . GLU A 1 156 ? 18.297 -22.141 2.637 1 88.06 156 GLU A N 1
ATOM 1230 C CA . GLU A 1 156 ? 18.516 -23.594 2.695 1 88.06 156 GLU A CA 1
ATOM 1231 C C . GLU A 1 156 ? 17.234 -24.344 2.377 1 88.06 156 GLU A C 1
ATOM 1233 O O . GLU A 1 156 ? 17.266 -25.375 1.695 1 88.06 156 GLU A O 1
ATOM 1238 N N . ARG A 1 157 ? 16.203 -23.844 2.906 1 88 157 ARG A N 1
ATOM 1239 C CA . ARG A 1 157 ? 14.898 -24.453 2.67 1 88 157 ARG A CA 1
ATOM 1240 C C . ARG A 1 157 ? 13.93 -23.484 2.02 1 88 157 ARG A C 1
ATOM 1242 O O . ARG A 1 157 ? 13.195 -22.781 2.713 1 88 157 ARG A O 1
ATOM 1249 N N . PRO A 1 158 ? 13.922 -23.422 0.692 1 84.75 158 PRO A N 1
ATOM 1250 C CA . PRO A 1 158 ? 12.992 -22.531 -0.006 1 84.75 158 PRO A CA 1
ATOM 1251 C C . PRO A 1 158 ? 11.531 -22.859 0.288 1 84.75 158 PRO A C 1
ATOM 1253 O O . PRO A 1 158 ? 11.227 -23.938 0.814 1 84.75 158 PRO A O 1
ATOM 1256 N N . TYR A 1 159 ? 10.68 -21.922 0.029 1 89.69 159 TYR A N 1
ATOM 1257 C CA . TYR A 1 159 ? 9.266 -22.031 0.367 1 89.69 159 TYR A CA 1
ATOM 1258 C C . TYR A 1 159 ? 8.68 -23.328 -0.185 1 89.69 159 TYR A C 1
ATOM 1260 O O . TYR A 1 159 ? 8.875 -23.656 -1.358 1 89.69 159 TYR A O 1
ATOM 1268 N N . SER A 1 160 ? 7.949 -24 0.562 1 87.25 160 SER A N 1
ATOM 1269 C CA . SER A 1 160 ? 7.215 -25.203 0.21 1 87.25 160 SER A CA 1
ATOM 1270 C C . SER A 1 160 ? 5.906 -25.297 0.986 1 87.25 160 SER A C 1
ATOM 1272 O O . SER A 1 160 ? 5.496 -26.391 1.385 1 87.25 160 SER A O 1
ATOM 1274 N N . GLY A 1 161 ? 5.293 -24.25 1.171 1 87.88 161 GLY A N 1
ATOM 1275 C CA . GLY A 1 161 ? 4.102 -24.172 1.998 1 87.88 161 GLY A CA 1
ATOM 1276 C C . GLY A 1 161 ? 2.83 -24.516 1.24 1 87.88 161 GLY A C 1
ATOM 1277 O O . GLY A 1 161 ? 2.885 -24.922 0.078 1 87.88 161 GLY A O 1
ATOM 1278 N N . ALA A 1 162 ? 1.668 -24.344 1.839 1 86 162 ALA A N 1
ATOM 1279 C CA . ALA A 1 162 ? 0.354 -24.812 1.409 1 86 162 ALA A CA 1
ATOM 1280 C C . ALA A 1 162 ? -0.089 -24.109 0.128 1 86 162 ALA A C 1
ATOM 1282 O O . ALA A 1 162 ? -0.973 -24.594 -0.58 1 86 162 ALA A O 1
ATOM 1283 N N . TYR A 1 163 ? 0.618 -23.078 -0.182 1 90.88 163 TYR A N 1
ATOM 1284 C CA . TYR A 1 163 ? 0.111 -22.266 -1.291 1 90.88 163 TYR A CA 1
ATOM 1285 C C . TYR A 1 163 ? 1.061 -22.328 -2.482 1 90.88 163 TYR A C 1
ATOM 1287 O O . TYR A 1 163 ? 0.91 -21.562 -3.439 1 90.88 163 TYR A O 1
ATOM 1295 N N . GLN A 1 164 ? 2.086 -23.094 -2.416 1 94.31 164 GLN A N 1
ATOM 1296 C CA . GLN A 1 164 ? 3.057 -23.25 -3.494 1 94.31 164 GLN A CA 1
ATOM 1297 C C . GLN A 1 164 ? 2.371 -23.625 -4.805 1 94.31 164 GLN A C 1
ATOM 1299 O O . GLN A 1 164 ? 1.582 -24.578 -4.844 1 94.31 164 GLN A O 1
ATOM 1304 N N . GLY A 1 165 ? 2.609 -22.797 -5.855 1 94.31 165 GLY A N 1
ATOM 1305 C CA . GLY A 1 165 ? 2.092 -23.094 -7.18 1 94.31 165 GLY A CA 1
ATOM 1306 C C . GLY A 1 165 ? 0.642 -22.688 -7.363 1 94.31 165 GLY A C 1
ATOM 1307 O O . GLY A 1 165 ? 0.018 -23.031 -8.367 1 94.31 165 GLY A O 1
ATOM 1308 N N . GLN A 1 166 ? 0.121 -22.016 -6.516 1 93.19 166 GLN A N 1
ATOM 1309 C CA . GLN A 1 166 ? -1.303 -21.703 -6.543 1 93.19 166 GLN A CA 1
ATOM 1310 C C . GLN A 1 166 ? -1.651 -20.844 -7.758 1 93.19 166 GLN A C 1
ATOM 1312 O O . GLN A 1 166 ? -0.867 -19.984 -8.164 1 93.19 166 GLN A O 1
ATOM 1317 N N . ARG A 1 167 ? -2.801 -21.125 -8.32 1 95.69 167 ARG A N 1
ATOM 1318 C CA . ARG A 1 167 ? -3.414 -20.375 -9.414 1 95.69 167 ARG A CA 1
ATOM 1319 C C . ARG A 1 167 ? -4.875 -20.062 -9.109 1 95.69 167 ARG A C 1
ATOM 1321 O O . ARG A 1 167 ? -5.594 -20.891 -8.547 1 95.69 167 ARG A O 1
ATOM 1328 N N . GLY A 1 168 ? -5.297 -18.875 -9.562 1 95.31 168 GLY A N 1
ATOM 1329 C CA . GLY A 1 168 ? -6.617 -18.406 -9.172 1 95.31 168 GLY A CA 1
ATOM 1330 C C . GLY A 1 168 ? -6.672 -17.891 -7.75 1 95.31 168 GLY A C 1
ATOM 1331 O O . GLY A 1 168 ? -5.703 -18.031 -7 1 95.31 168 GLY A O 1
ATOM 1332 N N . VAL A 1 169 ? -7.77 -17.266 -7.477 1 96.38 169 VAL A N 1
ATOM 1333 C CA . VAL A 1 169 ? -7.926 -16.797 -6.098 1 96.38 169 VAL A CA 1
ATOM 1334 C C . VAL A 1 169 ? -7.953 -18 -5.156 1 96.38 169 VAL A C 1
ATOM 1336 O O . VAL A 1 169 ? -8.742 -18.938 -5.348 1 96.38 169 VAL A O 1
ATOM 1339 N N . THR A 1 170 ? -7.105 -18.047 -4.262 1 93.38 170 THR A N 1
ATOM 1340 C CA . THR A 1 170 ? -6.98 -19.172 -3.355 1 93.38 170 THR A CA 1
ATOM 1341 C C . THR A 1 170 ? -7.543 -18.828 -1.978 1 93.38 170 THR A C 1
ATOM 1343 O O . THR A 1 170 ? -7.133 -17.844 -1.367 1 93.38 170 THR A O 1
ATOM 1346 N N . LEU A 1 171 ? -8.43 -19.641 -1.459 1 90.19 171 LEU A N 1
ATOM 1347 C CA . LEU A 1 171 ? -9.148 -19.391 -0.214 1 90.19 171 LEU A CA 1
ATOM 1348 C C . LEU A 1 171 ? -8.305 -19.781 0.991 1 90.19 171 LEU A C 1
ATOM 1350 O O . LEU A 1 171 ? -7.363 -20.578 0.866 1 90.19 171 LEU A O 1
ATOM 1354 N N . PRO A 1 172 ? -8.602 -19.172 2.16 1 87.44 172 PRO A N 1
ATOM 1355 C CA . PRO A 1 172 ? -7.824 -19.516 3.355 1 87.44 172 PRO A CA 1
ATOM 1356 C C . PRO A 1 172 ? -7.977 -20.969 3.771 1 87.44 172 PRO A C 1
ATOM 1358 O O . PRO A 1 172 ? -9.055 -21.547 3.615 1 87.44 172 PRO A O 1
ATOM 1361 N N . LYS A 1 173 ? -6.82 -21.453 4.266 1 82.31 173 LYS A N 1
ATOM 1362 C CA . LYS A 1 173 ? -6.816 -22.797 4.816 1 82.31 173 LYS A CA 1
ATOM 1363 C C . LYS A 1 173 ? -6.98 -22.781 6.332 1 82.31 173 LYS A C 1
ATOM 1365 O O . LYS A 1 173 ? -6.746 -21.75 6.973 1 82.31 173 LYS A O 1
ATOM 1370 N N . ARG A 1 174 ? -7.406 -23.953 6.809 1 79.75 174 ARG A N 1
ATOM 1371 C CA . ARG A 1 174 ? -7.566 -24.094 8.258 1 79.75 174 ARG A CA 1
ATOM 1372 C C . ARG A 1 174 ? -6.289 -23.688 8.984 1 79.75 174 ARG A C 1
ATOM 1374 O O . ARG A 1 174 ? -5.188 -24.016 8.547 1 79.75 174 ARG A O 1
ATOM 1381 N N . LEU A 1 175 ? -6.496 -23.016 10.148 1 83.06 175 LEU A N 1
ATOM 1382 C CA . LEU A 1 175 ? -5.352 -22.625 10.961 1 83.06 175 LEU A CA 1
ATOM 1383 C C . LEU A 1 175 ? -4.977 -23.719 11.945 1 83.06 175 LEU A C 1
ATOM 1385 O O . LEU A 1 175 ? -5.855 -24.359 12.531 1 83.06 175 LEU A O 1
ATOM 1389 N N . GLU A 1 176 ? -3.793 -23.891 11.992 1 77.81 176 GLU A N 1
ATOM 1390 C CA . GLU A 1 176 ? -3.318 -24.891 12.938 1 77.81 176 GLU A CA 1
ATOM 1391 C C . GLU A 1 176 ? -2.908 -24.266 14.258 1 77.81 176 GLU A C 1
ATOM 1393 O O . GLU A 1 176 ? -2.262 -23.219 14.281 1 77.81 176 GLU A O 1
ATOM 1398 N N . LYS A 1 177 ? -3.439 -24.859 15.43 1 73.38 177 LYS A N 1
ATOM 1399 C CA . LYS A 1 177 ? -3.01 -24.438 16.75 1 73.38 177 LYS A CA 1
ATOM 1400 C C . LYS A 1 177 ? -1.647 -25.031 17.109 1 73.38 177 LYS A C 1
ATOM 1402 O O . LYS A 1 177 ? -1.323 -26.141 16.703 1 73.38 177 LYS A O 1
ATOM 1407 N N . MET B 1 1 ? 19.719 -2.471 1.496 1 86.25 1 MET B N 1
ATOM 1408 C CA . MET B 1 1 ? 20.078 -2.408 2.91 1 86.25 1 MET B CA 1
ATOM 1409 C C . MET B 1 1 ? 19.312 -1.294 3.617 1 86.25 1 MET B C 1
ATOM 1411 O O . MET B 1 1 ? 19.234 -0.173 3.111 1 86.25 1 MET B O 1
ATOM 1415 N N . LEU B 1 2 ? 18.812 -1.58 4.77 1 91.5 2 LEU B N 1
ATOM 1416 C CA . LEU B 1 2 ? 18.094 -0.605 5.598 1 91.5 2 LEU B CA 1
ATOM 1417 C C . LEU B 1 2 ? 19.062 0.448 6.133 1 91.5 2 LEU B C 1
ATOM 1419 O O . LEU B 1 2 ? 20.141 0.113 6.645 1 91.5 2 LEU B O 1
ATOM 1423 N N . LEU B 1 3 ? 18.625 1.71 6.035 1 95.38 3 LEU B N 1
ATOM 1424 C CA . LEU B 1 3 ? 19.516 2.791 6.441 1 95.38 3 LEU B CA 1
ATOM 1425 C C . LEU B 1 3 ? 19.391 3.078 7.934 1 95.38 3 LEU B C 1
ATOM 1427 O O . LEU B 1 3 ? 18.266 3.084 8.469 1 95.38 3 LEU B O 1
ATOM 1431 N N . SER B 1 4 ? 20.516 3.301 8.578 1 95.81 4 SER B N 1
ATOM 1432 C CA . SER B 1 4 ? 20.562 3.738 9.969 1 95.81 4 SER B CA 1
ATOM 1433 C C . SER B 1 4 ? 20.359 5.246 10.078 1 95.81 4 SER B C 1
ATOM 1435 O O . SER B 1 4 ? 20.344 5.953 9.07 1 95.81 4 SER B O 1
ATOM 1437 N N . ASP B 1 5 ? 20.219 5.648 11.367 1 96.69 5 ASP B N 1
ATOM 1438 C CA . ASP B 1 5 ? 20.125 7.086 11.602 1 96.69 5 ASP B CA 1
ATOM 1439 C C . ASP B 1 5 ? 21.359 7.812 11.078 1 96.69 5 ASP B C 1
ATOM 1441 O O . ASP B 1 5 ? 21.234 8.867 10.445 1 96.69 5 ASP B O 1
ATOM 1445 N N . LYS B 1 6 ? 22.516 7.27 11.289 1 96.94 6 LYS B N 1
ATOM 1446 C CA . LYS B 1 6 ? 23.766 7.875 10.82 1 96.94 6 LYS B CA 1
ATOM 1447 C C . LYS B 1 6 ? 23.766 8.016 9.305 1 96.94 6 LYS B C 1
ATOM 1449 O O . LYS B 1 6 ? 24.141 9.062 8.773 1 96.94 6 LYS B O 1
ATOM 1454 N N . ALA B 1 7 ? 23.359 6.969 8.625 1 96.88 7 ALA B N 1
ATOM 1455 C CA . ALA B 1 7 ? 23.328 6.984 7.164 1 96.88 7 ALA B CA 1
ATOM 1456 C C . ALA B 1 7 ? 22.328 8.008 6.648 1 96.88 7 ALA B C 1
ATOM 1458 O O . ALA B 1 7 ? 22.594 8.727 5.684 1 96.88 7 ALA B O 1
ATOM 1459 N N . ILE B 1 8 ? 21.188 8.094 7.266 1 97.69 8 ILE B N 1
ATOM 1460 C CA . ILE B 1 8 ? 20.156 9.039 6.891 1 97.69 8 ILE B CA 1
ATOM 1461 C C . ILE B 1 8 ? 20.672 10.469 7.066 1 97.69 8 ILE B C 1
ATOM 1463 O O . ILE B 1 8 ? 20.531 11.305 6.168 1 97.69 8 ILE B O 1
ATOM 1467 N N . ARG B 1 9 ? 21.297 10.766 8.188 1 97.75 9 ARG B N 1
ATOM 1468 C CA . ARG B 1 9 ? 21.859 12.094 8.453 1 97.75 9 ARG B CA 1
ATOM 1469 C C . ARG B 1 9 ? 22.906 12.461 7.414 1 97.75 9 ARG B C 1
ATOM 1471 O O . ARG B 1 9 ? 22.984 13.617 6.984 1 97.75 9 ARG B O 1
ATOM 1478 N N . SER B 1 10 ? 23.688 11.469 7.078 1 97.88 10 SER B N 1
ATOM 1479 C CA . SER B 1 10 ? 24.719 11.711 6.074 1 97.88 10 SER B CA 1
ATOM 1480 C C . SER B 1 10 ? 24.109 12.094 4.73 1 97.88 10 SER B C 1
ATOM 1482 O O . SER B 1 10 ? 24.562 13.039 4.082 1 97.88 10 SER B O 1
ATOM 1484 N N . LEU B 1 11 ? 23.109 11.391 4.324 1 97.31 11 LEU B N 1
ATOM 1485 C CA . LEU B 1 11 ? 22.438 11.688 3.061 1 97.31 11 LEU B CA 1
ATOM 1486 C C . LEU B 1 11 ? 21.844 13.086 3.074 1 97.31 11 LEU B C 1
ATOM 1488 O O . LEU B 1 11 ? 21.906 13.805 2.072 1 97.31 11 LEU B O 1
ATOM 1492 N N . ILE B 1 12 ? 21.234 13.484 4.168 1 97.75 12 ILE B N 1
ATOM 1493 C CA . ILE B 1 12 ? 20.625 14.797 4.301 1 97.75 12 ILE B CA 1
ATOM 1494 C C . ILE B 1 12 ? 21.703 15.875 4.266 1 97.75 12 ILE B C 1
ATOM 1496 O O . ILE B 1 12 ? 21.562 16.891 3.57 1 97.75 12 ILE B O 1
ATOM 1500 N N . ARG B 1 13 ? 22.766 15.648 4.988 1 97.69 13 ARG B N 1
ATOM 1501 C CA . ARG B 1 13 ? 23.875 16.594 5.027 1 97.69 13 ARG B CA 1
ATOM 1502 C C . ARG B 1 13 ? 24.469 16.812 3.639 1 97.69 13 ARG B C 1
ATOM 1504 O O . ARG B 1 13 ? 24.828 17.938 3.283 1 97.69 13 ARG B O 1
ATOM 1511 N N . GLU B 1 14 ? 24.562 15.773 2.881 1 97.94 14 GLU B N 1
ATOM 1512 C CA . GLU B 1 14 ? 25.141 15.812 1.543 1 97.94 14 GLU B CA 1
ATOM 1513 C C . GLU B 1 14 ? 24.156 16.406 0.532 1 97.94 14 GLU B C 1
ATOM 1515 O O . GLU B 1 14 ? 24.5 16.609 -0.633 1 97.94 14 GLU B O 1
ATOM 1520 N N . GLY B 1 15 ? 22.922 16.578 0.916 1 97.69 15 GLY B N 1
ATOM 1521 C CA . GLY B 1 15 ? 21.922 17.141 0.034 1 97.69 15 GLY B CA 1
ATOM 1522 C C . GLY B 1 15 ? 21.297 16.125 -0.895 1 97.69 15 GLY B C 1
ATOM 1523 O O . GLY B 1 15 ? 20.625 16.484 -1.859 1 97.69 15 GLY B O 1
ATOM 1524 N N . LYS B 1 16 ? 21.562 14.875 -0.628 1 97.44 16 LYS B N 1
ATOM 1525 C CA . LYS B 1 16 ? 21.031 13.812 -1.486 1 97.44 16 LYS B CA 1
ATOM 1526 C C . LYS B 1 16 ? 19.594 13.469 -1.112 1 97.44 16 LYS B C 1
ATOM 1528 O O . LYS B 1 16 ? 18.797 13.117 -1.979 1 97.44 16 LYS B O 1
ATOM 1533 N N . LEU B 1 17 ? 19.312 13.484 0.122 1 97.88 17 LEU B N 1
ATOM 1534 C CA . LEU B 1 17 ? 17.953 13.336 0.662 1 97.88 17 LEU B CA 1
ATOM 1535 C C . LEU B 1 17 ? 17.484 14.641 1.299 1 97.88 17 LEU B C 1
ATOM 1537 O O . LEU B 1 17 ? 18.141 15.172 2.199 1 97.88 17 LEU B O 1
ATOM 1541 N N . ILE B 1 18 ? 16.375 15.141 0.754 1 98.62 18 ILE B N 1
ATOM 1542 C CA . ILE B 1 18 ? 15.859 16.391 1.289 1 98.62 18 ILE B CA 1
ATOM 1543 C C . ILE B 1 18 ? 14.547 16.125 2.029 1 98.62 18 ILE B C 1
ATOM 1545 O O . ILE B 1 18 ? 13.648 15.461 1.503 1 98.62 18 ILE B O 1
ATOM 1549 N N . ILE B 1 19 ? 14.438 16.531 3.201 1 98.31 19 ILE B N 1
ATOM 1550 C CA . ILE B 1 19 ? 13.227 16.547 4.016 1 98.31 19 ILE B CA 1
ATOM 1551 C C . ILE B 1 19 ? 13.008 17.938 4.602 1 98.31 19 ILE B C 1
ATOM 1553 O O . ILE B 1 19 ? 13.836 18.422 5.375 1 98.31 19 ILE B O 1
ATOM 1557 N N . ASP B 1 20 ? 11.914 18.531 4.203 1 98.31 20 ASP B N 1
ATOM 1558 C CA . ASP B 1 20 ? 11.672 19.922 4.586 1 98.31 20 ASP B CA 1
ATOM 1559 C C . ASP B 1 20 ? 10.211 20.141 4.965 1 98.31 20 ASP B C 1
ATOM 1561 O O . ASP B 1 20 ? 9.312 19.969 4.137 1 98.31 20 ASP B O 1
ATOM 1565 N N . PRO B 1 21 ? 9.938 20.656 6.195 1 98 21 PRO B N 1
ATOM 1566 C CA . PRO B 1 21 ? 10.898 20.953 7.27 1 98 21 PRO B CA 1
ATOM 1567 C C . PRO B 1 21 ? 11.453 19.688 7.918 1 98 21 PRO B C 1
ATOM 1569 O O . PRO B 1 21 ? 10.891 18.609 7.754 1 98 21 PRO B O 1
ATOM 1572 N N . LEU B 1 22 ? 12.586 19.781 8.5 1 97.62 22 LEU B N 1
ATOM 1573 C CA . LEU B 1 22 ? 13.18 18.734 9.32 1 97.62 22 LEU B CA 1
ATOM 1574 C C . LEU B 1 22 ? 13.297 19.188 10.773 1 97.62 22 LEU B C 1
ATOM 1576 O O . LEU B 1 22 ? 14.055 20.109 11.086 1 97.62 22 LEU B O 1
ATOM 1580 N N . TYR B 1 23 ? 12.633 18.469 11.625 1 95.44 23 TYR B N 1
ATOM 1581 C CA . TYR B 1 23 ? 12.641 18.828 13.039 1 95.44 23 TYR B CA 1
ATOM 1582 C C . TYR B 1 23 ? 13.703 18.047 13.797 1 95.44 23 TYR B C 1
ATOM 1584 O O . TYR B 1 23 ? 14.164 17 13.336 1 95.44 23 TYR B O 1
ATOM 1592 N N . GLU B 1 24 ? 14.094 18.469 14.961 1 92.5 24 GLU B N 1
ATOM 1593 C CA . GLU B 1 24 ? 15.156 17.859 15.758 1 92.5 24 GLU B CA 1
ATOM 1594 C C . GLU B 1 24 ? 14.797 16.438 16.156 1 92.5 24 GLU B C 1
ATOM 1596 O O . GLU B 1 24 ? 15.672 15.57 16.25 1 92.5 24 GLU B O 1
ATOM 1601 N N . ASP B 1 25 ? 13.547 16.188 16.312 1 94.25 25 ASP B N 1
ATOM 1602 C CA . ASP B 1 25 ? 13.117 14.891 16.828 1 94.25 25 ASP B CA 1
ATOM 1603 C C . ASP B 1 25 ? 12.609 14 15.695 1 94.25 25 ASP B C 1
ATOM 1605 O O . ASP B 1 25 ? 11.992 12.961 15.945 1 94.25 25 ASP B O 1
ATOM 1609 N N . SER B 1 26 ? 12.812 14.391 14.453 1 96 26 SER B N 1
ATOM 1610 C CA . SER B 1 26 ? 12.258 13.656 13.328 1 96 26 SER B CA 1
ATOM 1611 C C . SER B 1 26 ? 13.055 12.391 13.031 1 96 26 SER B C 1
ATOM 1613 O O . SER B 1 26 ? 12.484 11.336 12.773 1 96 26 SER B O 1
ATOM 1615 N N . ILE B 1 27 ? 14.391 12.5 13.078 1 97.06 27 ILE B N 1
ATOM 1616 C CA . ILE B 1 27 ? 15.234 11.359 12.742 1 97.06 27 ILE B CA 1
ATOM 1617 C C . ILE B 1 27 ? 15.297 10.391 13.922 1 97.06 27 ILE B C 1
ATOM 1619 O O . ILE B 1 27 ? 15.656 10.789 15.031 1 97.06 27 ILE B O 1
ATOM 1623 N N . ARG B 1 28 ? 14.93 9.117 13.68 1 95.25 28 ARG B N 1
ATOM 1624 C CA . ARG B 1 28 ? 14.914 8.047 14.672 1 95.25 28 ARG B CA 1
ATOM 1625 C C . ARG B 1 28 ? 16.031 7.043 14.414 1 95.25 28 ARG B C 1
ATOM 1627 O O . ARG B 1 28 ? 17.031 7.367 13.758 1 95.25 28 ARG B O 1
ATOM 1634 N N . GLU B 1 29 ? 15.977 5.875 15 1 93.81 29 GLU B N 1
ATOM 1635 C CA . GLU B 1 29 ? 17.047 4.875 14.953 1 93.81 29 GLU B CA 1
ATOM 1636 C C . GLU B 1 29 ? 17.281 4.391 13.531 1 93.81 29 GLU B C 1
ATOM 1638 O O . GLU B 1 29 ? 18.422 4.176 13.125 1 93.81 29 GLU B O 1
ATOM 1643 N N . ASN B 1 30 ? 16.172 4.273 12.773 1 95.75 30 ASN B N 1
ATOM 1644 C CA . ASN B 1 30 ? 16.312 3.717 11.438 1 95.75 30 ASN B CA 1
ATOM 1645 C C . ASN B 1 30 ? 15.305 4.324 10.461 1 95.75 30 ASN B C 1
ATOM 1647 O O . ASN B 1 30 ? 14.938 3.695 9.469 1 95.75 30 ASN B O 1
ATOM 1651 N N . GLY B 1 31 ? 14.805 5.492 10.766 1 97.44 31 GLY B N 1
ATOM 1652 C CA . GLY B 1 31 ? 13.797 6.125 9.93 1 97.44 31 GLY B CA 1
ATOM 1653 C C . GLY B 1 31 ? 13.516 7.562 10.32 1 97.44 31 GLY B C 1
ATOM 1654 O O . GLY B 1 31 ? 14.258 8.156 11.109 1 97.44 31 GLY B O 1
ATOM 1655 N N . VAL B 1 32 ? 12.578 8.133 9.695 1 98.06 32 VAL B N 1
ATOM 1656 C CA . VAL B 1 32 ? 12.195 9.516 9.93 1 98.06 32 VAL B CA 1
ATOM 1657 C C . VAL B 1 32 ? 10.695 9.594 10.219 1 98.06 32 VAL B C 1
ATOM 1659 O O . VAL B 1 32 ? 9.883 9.062 9.453 1 98.06 32 VAL B O 1
ATOM 1662 N N . ASP B 1 33 ? 10.359 10.219 11.297 1 97.81 33 ASP B N 1
ATOM 1663 C CA . ASP B 1 33 ? 8.953 10.477 11.609 1 97.81 33 ASP B CA 1
ATOM 1664 C C . ASP B 1 33 ? 8.445 11.711 10.859 1 97.81 33 ASP B C 1
ATOM 1666 O O . ASP B 1 33 ? 9.141 12.727 10.781 1 97.81 33 ASP B O 1
ATOM 1670 N N . MET B 1 34 ? 7.246 11.617 10.336 1 98.06 34 MET B N 1
ATOM 1671 C CA . MET B 1 34 ? 6.625 12.734 9.641 1 98.06 34 MET B CA 1
ATOM 1672 C C . MET B 1 34 ? 5.316 13.141 10.312 1 98.06 34 MET B C 1
ATOM 1674 O O . MET B 1 34 ? 4.684 12.328 10.992 1 98.06 34 MET B O 1
ATOM 1678 N N . ARG B 1 35 ? 4.973 14.336 10.086 1 98.62 35 ARG B N 1
ATOM 1679 C CA . ARG B 1 35 ? 3.848 14.93 10.805 1 98.62 35 ARG B CA 1
ATOM 1680 C C . ARG B 1 35 ? 2.664 15.156 9.875 1 98.62 35 ARG B C 1
ATOM 1682 O O . ARG B 1 35 ? 2.838 15.281 8.656 1 98.62 35 ARG B O 1
ATOM 1689 N N . ILE B 1 36 ? 1.479 15.203 10.523 1 98.62 36 ILE B N 1
ATOM 1690 C CA . ILE B 1 36 ? 0.281 15.555 9.773 1 98.62 36 ILE B CA 1
ATOM 1691 C C . ILE B 1 36 ? 0.409 16.984 9.242 1 98.62 36 ILE B C 1
ATOM 1693 O O . ILE B 1 36 ? 0.653 17.922 10.016 1 98.62 36 ILE B O 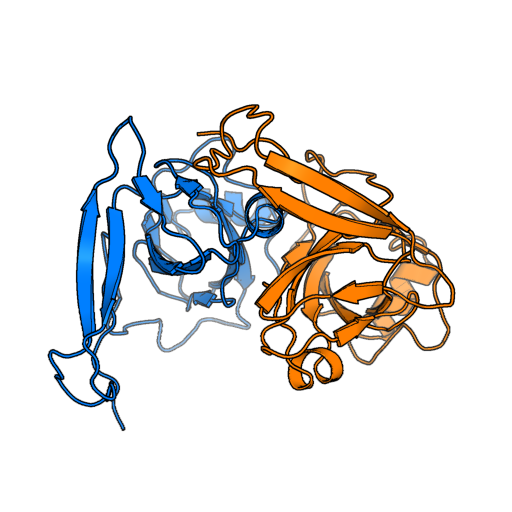1
ATOM 1697 N N . GLY B 1 37 ? 0.194 17.172 7.93 1 98.38 37 GLY B N 1
ATOM 1698 C CA . GLY B 1 37 ? 0.274 18.453 7.266 1 98.38 37 GLY B CA 1
ATOM 1699 C C . GLY B 1 37 ? -1 19.266 7.391 1 98.38 37 GLY B C 1
ATOM 1700 O O . GLY B 1 37 ? -1.843 18.984 8.242 1 98.38 37 GLY B O 1
ATOM 1701 N N . PRO B 1 38 ? -1.114 20.312 6.59 1 97.75 38 PRO B N 1
ATOM 1702 C CA . PRO B 1 38 ? -2.145 21.328 6.828 1 97.75 38 PRO B CA 1
ATOM 1703 C C . PRO B 1 38 ? -3.514 20.906 6.293 1 97.75 38 PRO B C 1
ATOM 1705 O O . PRO B 1 38 ? -4.523 21.531 6.625 1 97.75 38 PRO B O 1
ATOM 1708 N N . GLU B 1 39 ? -3.533 19.891 5.438 1 98.31 39 GLU B N 1
ATOM 1709 C CA . GLU B 1 39 ? -4.781 19.594 4.746 1 98.31 39 GLU B CA 1
ATOM 1710 C C . GLU B 1 39 ? -5.211 18.141 4.996 1 98.31 39 GLU B C 1
ATOM 1712 O O . GLU B 1 39 ? -4.375 17.281 5.266 1 98.31 39 GLU B O 1
ATOM 1717 N N . ILE B 1 40 ? -6.461 17.969 4.934 1 97.94 40 ILE B N 1
ATOM 1718 C CA . ILE B 1 40 ? -7.098 16.672 5.023 1 97.94 40 ILE B CA 1
ATOM 1719 C C . ILE B 1 40 ? -8.195 16.547 3.967 1 97.94 40 ILE B C 1
ATOM 1721 O O . ILE B 1 40 ? -8.875 17.531 3.66 1 97.94 40 ILE B O 1
ATOM 1725 N N . ALA B 1 41 ? -8.352 15.383 3.369 1 96.88 41 ALA B N 1
ATOM 1726 C CA . ALA B 1 41 ? -9.422 15.172 2.396 1 96.88 41 ALA B CA 1
ATOM 1727 C C . ALA B 1 41 ? -10.391 14.102 2.881 1 96.88 41 ALA B C 1
ATOM 1729 O O . ALA B 1 41 ? -9.977 13.055 3.396 1 96.88 41 ALA B O 1
ATOM 1730 N N . PHE B 1 42 ? -11.68 14.375 2.695 1 93.88 42 PHE B N 1
ATOM 1731 C CA . PHE B 1 42 ? -12.766 13.453 3.008 1 93.88 42 PHE B CA 1
ATOM 1732 C C . PHE B 1 42 ? -13.469 12.992 1.735 1 93.88 42 PHE B C 1
ATOM 1734 O O . PHE B 1 42 ? -13.805 13.805 0.872 1 93.88 42 PHE B O 1
ATOM 1741 N N . PRO B 1 43 ? -13.656 11.672 1.673 1 87.12 43 PRO B N 1
ATOM 1742 C CA . PRO B 1 43 ? -14.477 11.227 0.542 1 87.12 43 PRO B CA 1
ATOM 1743 C C . PRO B 1 43 ? -15.961 11.5 0.741 1 87.12 43 PRO B C 1
ATOM 1745 O O . PRO B 1 43 ? -16.484 11.352 1.851 1 87.12 43 PRO B O 1
ATOM 1748 N N . ILE B 1 44 ? -16.625 11.969 -0.274 1 80.25 44 ILE B N 1
ATOM 1749 C CA . ILE B 1 44 ? -18.047 12.227 -0.269 1 80.25 44 ILE B CA 1
ATOM 1750 C C . ILE B 1 44 ? -18.703 11.5 -1.445 1 80.25 44 ILE B C 1
ATOM 1752 O O . ILE B 1 44 ? -18.328 11.719 -2.6 1 80.25 44 ILE B O 1
ATOM 1756 N N . VAL B 1 45 ? -19.484 10.445 -1.073 1 70.94 45 VAL B N 1
ATOM 1757 C CA . VAL B 1 45 ? -20.156 9.734 -2.15 1 70.94 45 VAL B CA 1
ATOM 1758 C C . VAL B 1 45 ? -21.641 10.094 -2.158 1 70.94 45 VAL B C 1
ATOM 1760 O O . VAL B 1 45 ? -22.281 10.109 -1.109 1 70.94 45 VAL B O 1
ATOM 1763 N N . ARG B 1 46 ? -22.156 10.492 -3.211 1 71.94 46 ARG B N 1
ATOM 1764 C CA . ARG B 1 46 ? -23.578 10.719 -3.387 1 71.94 46 ARG B CA 1
ATOM 1765 C C . ARG B 1 46 ? -24.266 9.508 -4.012 1 71.94 46 ARG B C 1
ATOM 1767 O O . ARG B 1 46 ? -24.219 9.32 -5.23 1 71.94 46 ARG B O 1
ATOM 1774 N N . GLY B 1 47 ? -24.641 8.398 -3.232 1 66.19 47 GLY B N 1
ATOM 1775 C CA . GLY B 1 47 ? -25.5 7.242 -3.439 1 66.19 47 GLY B CA 1
ATOM 1776 C C . GLY B 1 47 ? -25.109 6.418 -4.648 1 66.19 47 GLY B C 1
ATOM 1777 O O . GLY B 1 47 ? -25.734 5.387 -4.93 1 66.19 47 GLY B O 1
ATOM 1778 N N . GLU B 1 48 ? -24.172 6.641 -5.34 1 79.94 48 GLU B N 1
ATOM 1779 C CA . GLU B 1 48 ? -23.922 5.867 -6.555 1 79.94 48 GLU B CA 1
ATOM 1780 C C . GLU B 1 48 ? -22.672 5 -6.406 1 79.94 48 GLU B C 1
ATOM 1782 O O . GLU B 1 48 ? -21.969 5.086 -5.402 1 79.94 48 GLU B O 1
ATOM 1787 N N . VAL B 1 49 ? -22.641 3.891 -7.199 1 82.88 49 VAL B N 1
ATOM 1788 C CA . VAL B 1 49 ? -21.469 3.037 -7.32 1 82.88 49 VAL B CA 1
ATOM 1789 C C . VAL B 1 49 ? -20.281 3.852 -7.855 1 82.88 49 VAL B C 1
ATOM 1791 O O . VAL B 1 49 ? -20.375 4.469 -8.922 1 82.88 49 VAL B O 1
ATOM 1794 N N . MET B 1 50 ? -19.266 3.854 -7 1 86.44 50 MET B N 1
ATOM 1795 C CA . MET B 1 50 ? -18.047 4.516 -7.449 1 86.44 50 MET B CA 1
ATOM 1796 C C . MET B 1 50 ? -17.344 3.693 -8.523 1 86.44 50 MET B C 1
ATOM 1798 O O . MET B 1 50 ? -17.281 2.465 -8.43 1 86.44 50 MET B O 1
ATOM 1802 N N . ASP B 1 51 ? -16.891 4.324 -9.516 1 88 51 ASP B N 1
ATOM 1803 C CA . ASP B 1 51 ? -16.094 3.686 -10.547 1 88 51 ASP B CA 1
ATOM 1804 C C . ASP B 1 51 ? -14.742 4.398 -10.711 1 88 51 ASP B C 1
ATOM 1806 O O . ASP B 1 51 ? -14.664 5.426 -11.391 1 88 51 ASP B O 1
ATOM 1810 N N . PRO B 1 52 ? -13.664 3.846 -10.125 1 87.25 52 PRO B N 1
ATOM 1811 C CA . PRO B 1 52 ? -12.367 4.516 -10.133 1 87.25 52 PRO B CA 1
ATOM 1812 C C . PRO B 1 52 ? -11.773 4.66 -11.531 1 87.25 52 PRO B C 1
ATOM 1814 O O . PRO B 1 52 ? -10.797 5.383 -11.727 1 87.25 52 PRO B O 1
ATOM 1817 N N . THR B 1 53 ? -12.367 3.953 -12.461 1 88.81 53 THR B N 1
ATOM 1818 C CA . THR B 1 53 ? -11.82 4.004 -13.82 1 88.81 53 THR B CA 1
ATOM 1819 C C . THR B 1 53 ? -12.516 5.09 -14.641 1 88.81 53 THR B C 1
ATOM 1821 O O . THR B 1 53 ? -12.141 5.344 -15.781 1 88.81 53 THR B O 1
ATOM 1824 N N . LYS B 1 54 ? -13.492 5.629 -14.117 1 84.75 54 LYS B N 1
ATOM 1825 C CA . LYS B 1 54 ? -14.234 6.668 -14.82 1 84.75 54 LYS B CA 1
ATOM 1826 C C . LYS B 1 54 ? -14.094 8.016 -14.125 1 84.75 54 LYS B C 1
ATOM 1828 O O . LYS B 1 54 ? -13.734 8.078 -12.945 1 84.75 54 LYS B O 1
ATOM 1833 N N . ASP B 1 55 ? -14.211 9 -14.992 1 73.69 55 ASP B N 1
ATOM 1834 C CA . ASP B 1 55 ? -14.281 10.336 -14.406 1 73.69 55 ASP B CA 1
ATOM 1835 C C . ASP B 1 55 ? -15.68 10.617 -13.852 1 73.69 55 ASP B C 1
ATOM 1837 O O . ASP B 1 55 ? -16.594 10.945 -14.609 1 73.69 55 ASP B O 1
ATOM 1841 N N . ASP B 1 56 ? -16 9.93 -12.797 1 63.44 56 ASP B N 1
ATOM 1842 C CA . ASP B 1 56 ? -17.344 10.07 -12.25 1 63.44 56 ASP B CA 1
ATOM 1843 C C . ASP B 1 56 ? -17.422 11.227 -11.258 1 63.44 56 ASP B C 1
ATOM 1845 O O . ASP B 1 56 ? -16.688 11.25 -10.266 1 63.44 56 ASP B O 1
ATOM 1849 N N . PRO B 1 57 ? -18.219 12.234 -11.57 1 60.03 57 PRO B N 1
ATOM 1850 C CA . PRO B 1 57 ? -18.438 13.391 -10.695 1 60.03 57 PRO B CA 1
ATOM 1851 C C . PRO B 1 57 ? -18.984 13 -9.32 1 60.03 57 PRO B C 1
ATOM 1853 O O . PRO B 1 57 ? -19 13.828 -8.406 1 60.03 57 PRO B O 1
ATOM 1856 N N . SER B 1 58 ? -19.391 11.68 -9.328 1 62.31 58 SER B N 1
ATOM 1857 C CA . SER B 1 58 ? -20.031 11.297 -8.078 1 62.31 58 SER B CA 1
ATOM 1858 C C . SER B 1 58 ? -19.016 11.078 -6.969 1 62.31 58 SER B C 1
ATOM 1860 O O . SER B 1 58 ? -19.359 11.117 -5.781 1 62.31 58 SER B O 1
ATOM 1862 N N . LEU B 1 59 ? -17.797 10.82 -7.422 1 65.62 59 LEU B N 1
ATOM 1863 C CA . LEU B 1 59 ? -16.797 10.742 -6.375 1 65.62 59 LEU B CA 1
ATOM 1864 C C . LEU B 1 59 ? -16.109 12.094 -6.18 1 65.62 59 LEU B C 1
ATOM 1866 O O . LEU B 1 59 ? -15.477 12.617 -7.098 1 65.62 59 LEU B O 1
ATOM 1870 N N . HIS B 1 60 ? -16.547 12.648 -5.07 1 77.56 60 HIS B N 1
ATOM 1871 C CA . HIS B 1 60 ? -15.953 13.938 -4.758 1 77.56 60 HIS B CA 1
ATOM 1872 C C . HIS B 1 60 ? -15.203 13.891 -3.43 1 77.56 60 HIS B C 1
ATOM 1874 O O . HIS B 1 60 ? -15.445 13.008 -2.604 1 77.56 60 HIS B O 1
ATOM 1880 N N . PHE B 1 61 ? -14.102 14.516 -3.41 1 86.06 61 PHE B N 1
ATOM 1881 C CA . PHE B 1 61 ? -13.367 14.727 -2.166 1 86.06 61 PHE B CA 1
ATOM 1882 C C . PHE B 1 61 ? -13.5 16.172 -1.696 1 86.06 61 PHE B C 1
ATOM 1884 O O . PHE B 1 61 ? -13.461 17.094 -2.506 1 86.06 61 PHE B O 1
ATOM 1891 N N . THR B 1 62 ? -13.828 16.312 -0.452 1 91.12 62 THR B N 1
ATOM 1892 C CA . THR B 1 62 ? -13.758 17.625 0.172 1 91.12 62 THR B CA 1
ATOM 1893 C C . THR B 1 62 ? -12.43 17.812 0.901 1 91.12 62 THR B C 1
ATOM 1895 O O . THR B 1 62 ? -12.047 16.969 1.719 1 91.12 62 THR B O 1
ATOM 1898 N N . VAL B 1 63 ? -11.812 18.844 0.533 1 95.5 63 VAL B N 1
ATOM 1899 C CA . VAL B 1 63 ? -10.547 19.172 1.183 1 95.5 63 VAL B CA 1
ATOM 1900 C C . VAL B 1 63 ? -10.766 20.25 2.242 1 95.5 63 VAL B C 1
ATOM 1902 O O . VAL B 1 63 ? -11.445 21.25 1.989 1 95.5 63 VAL B O 1
ATOM 1905 N N . ARG B 1 64 ? -10.227 19.953 3.402 1 97.19 64 ARG B N 1
ATOM 1906 C CA . ARG B 1 64 ? -10.289 20.922 4.496 1 97.19 64 ARG B CA 1
ATOM 1907 C C . ARG B 1 64 ? -8.898 21.266 5.008 1 97.19 64 ARG B C 1
ATOM 1909 O O . ARG B 1 64 ? -7.992 20.422 4.961 1 97.19 64 ARG B O 1
ATOM 1916 N N . ARG B 1 65 ? -8.812 22.422 5.535 1 98.12 65 ARG B N 1
ATOM 1917 C CA . ARG B 1 65 ? -7.574 22.844 6.188 1 98.12 65 ARG B CA 1
ATOM 1918 C C . ARG B 1 65 ? -7.703 22.766 7.703 1 98.12 65 ARG B C 1
ATOM 1920 O O . ARG B 1 65 ? -8.727 23.156 8.266 1 98.12 65 ARG B O 1
ATOM 1927 N N . PHE B 1 66 ? -6.68 22.25 8.266 1 97.44 66 PHE B N 1
ATOM 1928 C CA . PHE B 1 66 ? -6.68 22.188 9.727 1 97.44 66 PHE B CA 1
ATOM 1929 C C . PHE B 1 66 ? -6.676 23.594 10.32 1 9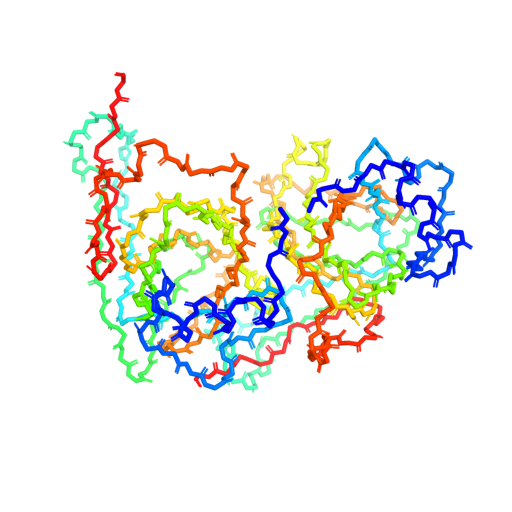7.44 66 PHE B C 1
ATOM 1931 O O . PHE B 1 66 ? -5.98 24.484 9.828 1 97.44 66 PHE B O 1
ATOM 1938 N N . SER B 1 67 ? -7.496 23.75 11.352 1 96.81 67 SER B N 1
ATOM 1939 C CA . SER B 1 67 ? -7.414 24.906 12.227 1 96.81 67 SER B CA 1
ATOM 1940 C C . SER B 1 67 ? -6.855 24.531 13.594 1 96.81 67 SER B C 1
ATOM 1942 O O . SER B 1 67 ? -6.555 23.359 13.844 1 96.81 67 SER B O 1
ATOM 1944 N N . ASP B 1 68 ? -6.695 25.547 14.422 1 96.19 68 ASP B N 1
ATOM 1945 C CA . ASP B 1 68 ? -6.184 25.297 15.766 1 96.19 68 ASP B CA 1
ATOM 1946 C C . ASP B 1 68 ? -7.152 24.406 16.562 1 96.19 68 ASP B C 1
ATOM 1948 O O . ASP B 1 68 ? -6.758 23.781 17.547 1 96.19 68 ASP B O 1
ATOM 1952 N N . GLU B 1 69 ? -8.375 24.359 16.125 1 97.5 69 GLU B N 1
ATOM 1953 C CA . GLU B 1 69 ? -9.383 23.562 16.828 1 97.5 69 GLU B CA 1
ATOM 1954 C C . GLU B 1 69 ? -9.375 22.109 16.359 1 97.5 69 GLU B C 1
ATOM 1956 O O . GLU B 1 69 ? -10.109 21.281 16.891 1 97.5 69 GLU B O 1
ATOM 1961 N N . GLY B 1 70 ? -8.57 21.812 15.461 1 98.06 70 GLY B N 1
ATOM 1962 C CA . GLY B 1 70 ? -8.516 20.469 14.93 1 98.06 70 GLY B CA 1
ATOM 1963 C C . GLY B 1 70 ? -9.688 20.141 14.016 1 98.06 70 GLY B C 1
ATOM 1964 O O . GLY B 1 70 ? -10.43 21.031 13.609 1 98.06 70 GLY B O 1
ATOM 1965 N N . ILE B 1 71 ? -9.75 18.891 13.586 1 98.12 71 ILE B N 1
ATOM 1966 C CA . ILE B 1 71 ? -10.836 18.391 12.75 1 98.12 71 ILE B CA 1
ATOM 1967 C C . ILE B 1 71 ? -11.344 17.062 13.312 1 98.12 71 ILE B C 1
ATOM 1969 O O . ILE B 1 71 ? -10.555 16.188 13.672 1 98.12 71 ILE B O 1
ATOM 1973 N N . ILE B 1 72 ? -12.578 16.938 13.438 1 98.31 72 ILE B N 1
ATOM 1974 C CA . ILE B 1 72 ? -13.211 15.734 13.945 1 98.31 72 ILE B CA 1
ATOM 1975 C C . ILE B 1 72 ? -13.43 14.742 12.797 1 98.31 72 ILE B C 1
ATOM 1977 O O . ILE B 1 72 ? -14.008 15.102 11.766 1 98.31 72 ILE B O 1
ATOM 1981 N N . ILE B 1 73 ? -12.969 13.562 12.984 1 97.06 73 ILE B N 1
ATOM 1982 C CA . ILE B 1 73 ? -13.172 12.461 12.047 1 97.06 73 ILE B CA 1
ATOM 1983 C C . ILE B 1 73 ? -14.289 11.562 12.555 1 97.06 73 ILE B C 1
ATOM 1985 O O . ILE B 1 73 ? -14.203 11.016 13.656 1 97.06 73 ILE B O 1
ATOM 1989 N N . PRO B 1 74 ? -15.375 11.398 11.734 1 96.38 74 PRO B N 1
ATOM 1990 C CA . PRO B 1 74 ? -16.453 10.508 12.172 1 96.38 74 PRO B CA 1
ATOM 1991 C C . PRO B 1 74 ? -15.977 9.062 12.359 1 96.38 74 PRO B C 1
ATOM 1993 O O . PRO B 1 74 ? -14.953 8.672 11.805 1 96.38 74 PRO B O 1
ATOM 1996 N N . GLY B 1 75 ? -16.75 8.289 13.148 1 96.19 75 GLY B N 1
ATOM 1997 C CA . GLY B 1 75 ? -16.438 6.887 13.375 1 96.19 75 GLY B CA 1
ATOM 1998 C C . GLY B 1 75 ? -16.375 6.074 12.094 1 96.19 75 GLY B C 1
ATOM 1999 O O . GLY B 1 75 ? -17.188 6.281 11.188 1 96.19 75 GLY B O 1
ATOM 2000 N N . ASN B 1 76 ? -15.297 5.113 12.023 1 95.19 76 ASN B N 1
ATOM 2001 C CA . ASN B 1 76 ? -15.172 4.156 10.93 1 95.19 76 ASN B CA 1
ATOM 2002 C C . ASN B 1 76 ? -15.062 4.859 9.578 1 95.19 76 ASN B C 1
ATOM 2004 O O . ASN B 1 76 ? -15.727 4.48 8.617 1 95.19 76 ASN B O 1
ATOM 2008 N N . THR B 1 77 ? -14.195 5.891 9.586 1 93.69 77 THR B N 1
ATOM 2009 C CA . THR B 1 77 ? -14.07 6.715 8.391 1 93.69 77 THR B CA 1
ATOM 2010 C C . THR B 1 77 ? -12.641 6.68 7.859 1 93.69 77 THR B C 1
ATOM 2012 O O . THR B 1 77 ? -11.688 6.699 8.633 1 93.69 77 THR B O 1
ATOM 2015 N N . SER B 1 78 ? -12.609 6.637 6.551 1 94.94 78 SER B N 1
ATOM 2016 C CA . SER B 1 78 ? -11.312 6.754 5.895 1 94.94 78 SER B CA 1
ATOM 2017 C C . SER B 1 78 ? -11.078 8.164 5.363 1 94.94 78 SER B C 1
ATOM 2019 O O . SER B 1 78 ? -12 8.797 4.836 1 94.94 78 SER B O 1
ATOM 2021 N N . ILE B 1 79 ? -9.867 8.617 5.535 1 96.25 79 ILE B N 1
ATOM 2022 C CA . ILE B 1 79 ? -9.484 9.969 5.145 1 96.25 79 ILE B CA 1
ATOM 2023 C C . ILE B 1 79 ? -8.117 9.938 4.465 1 96.25 79 ILE B C 1
ATOM 2025 O O . ILE B 1 79 ? -7.383 8.945 4.578 1 96.25 79 ILE B O 1
ATOM 2029 N N . LEU B 1 80 ? -7.816 11.039 3.707 1 97.19 80 LEU B N 1
ATOM 2030 C CA . LEU B 1 80 ? -6.465 11.266 3.205 1 97.19 80 LEU B CA 1
ATOM 2031 C C . LEU B 1 80 ? -5.75 12.328 4.035 1 97.19 80 LEU B C 1
ATOM 2033 O O . LEU B 1 80 ? -6.27 13.43 4.227 1 97.19 80 LEU B O 1
ATOM 2037 N N . LEU B 1 81 ? -4.633 11.93 4.52 1 98.06 81 LEU B N 1
ATOM 2038 C CA . LEU B 1 81 ? -3.746 12.875 5.191 1 98.06 81 LEU B CA 1
ATOM 2039 C C . LEU B 1 81 ? -2.51 13.164 4.344 1 98.06 81 LEU B C 1
ATOM 2041 O O . LEU B 1 81 ? -2.064 12.305 3.582 1 98.06 81 LEU B O 1
ATOM 2045 N N . VAL B 1 82 ? -1.988 14.375 4.484 1 98.56 82 VAL B N 1
ATOM 2046 C CA . VAL B 1 82 ? -0.75 14.75 3.811 1 98.56 82 VAL B CA 1
ATOM 2047 C C . VAL B 1 82 ? 0.304 15.141 4.844 1 98.56 82 VAL B C 1
ATOM 2049 O O . VAL B 1 82 ? -0.023 15.703 5.895 1 98.56 82 VAL B O 1
ATOM 2052 N N . THR B 1 83 ? 1.544 14.859 4.555 1 98.62 83 THR B N 1
ATOM 2053 C CA . THR B 1 83 ? 2.615 15.195 5.484 1 98.62 83 THR B CA 1
ATOM 2054 C C . THR B 1 83 ? 2.902 16.688 5.457 1 98.62 83 THR B C 1
ATOM 2056 O O . THR B 1 83 ? 2.707 17.344 4.434 1 98.62 83 THR B O 1
ATOM 2059 N N . GLU B 1 84 ? 3.375 17.125 6.562 1 98.38 84 GLU B N 1
ATOM 2060 C CA . GLU B 1 84 ? 3.951 18.469 6.621 1 98.38 84 GLU B CA 1
ATOM 2061 C C . GLU B 1 84 ? 5.23 18.547 5.793 1 98.38 84 GLU B C 1
ATOM 2063 O O . GLU B 1 84 ? 5.461 19.547 5.102 1 98.38 84 GLU B O 1
ATOM 2068 N N . GLU B 1 85 ? 6.008 17.516 5.883 1 98.62 85 GLU B N 1
ATOM 2069 C CA . GLU B 1 85 ? 7.34 17.484 5.281 1 98.62 85 GLU B CA 1
ATOM 2070 C C . GLU B 1 85 ? 7.254 17.234 3.777 1 98.62 85 GLU B C 1
ATOM 2072 O O . GLU B 1 85 ? 6.453 16.422 3.322 1 98.62 85 GLU B O 1
ATOM 2077 N N . TYR B 1 86 ? 7.945 17.969 3.033 1 98.69 86 TYR B N 1
ATOM 2078 C CA . TYR B 1 86 ? 8.305 17.656 1.655 1 98.69 86 TYR B CA 1
ATOM 2079 C C . TYR B 1 86 ? 9.562 16.797 1.601 1 98.69 86 TYR B C 1
ATOM 2081 O O . TYR B 1 86 ? 10.555 17.094 2.264 1 98.69 86 TYR B O 1
ATOM 2089 N N . ILE B 1 87 ? 9.531 15.703 0.855 1 98.44 87 ILE B N 1
ATOM 2090 C CA . ILE B 1 87 ? 10.688 14.812 0.753 1 98.44 87 ILE B CA 1
ATOM 2091 C C . ILE B 1 87 ? 11.164 14.75 -0.696 1 98.44 87 ILE B C 1
ATOM 2093 O O . ILE B 1 87 ? 10.352 14.711 -1.622 1 98.44 87 ILE B O 1
ATOM 2097 N N . LYS B 1 88 ? 12.43 14.805 -0.931 1 98.44 88 LYS B N 1
ATOM 2098 C CA . LYS B 1 88 ? 13.078 14.555 -2.213 1 98.44 88 LYS B CA 1
ATOM 2099 C C . LYS B 1 88 ? 14.055 13.391 -2.113 1 98.44 88 LYS B C 1
ATOM 2101 O O . LYS B 1 88 ? 15.125 13.516 -1.516 1 98.44 88 LYS B O 1
ATOM 2106 N N . MET B 1 89 ? 13.711 12.312 -2.752 1 97.38 89 MET B N 1
ATOM 2107 C CA . MET B 1 89 ? 14.469 11.062 -2.688 1 97.38 89 MET B CA 1
ATOM 2108 C C . MET B 1 89 ? 15.594 11.062 -3.719 1 97.38 89 MET B C 1
ATOM 2110 O O . MET B 1 89 ? 15.414 11.523 -4.844 1 97.38 89 MET B O 1
ATOM 2114 N N . PRO B 1 90 ? 16.734 10.547 -3.334 1 96.44 90 PRO B N 1
ATOM 2115 C CA . PRO B 1 90 ? 17.719 10.273 -4.379 1 96.44 90 PRO B CA 1
ATOM 2116 C C . PRO B 1 90 ? 17.344 9.086 -5.258 1 96.44 90 PRO B C 1
ATOM 2118 O O . PRO B 1 90 ? 16.344 8.414 -4.992 1 96.44 90 PRO B O 1
ATOM 2121 N N . ASP B 1 91 ? 18.125 8.812 -6.297 1 95 91 ASP B N 1
ATOM 2122 C CA . ASP B 1 91 ? 17.766 7.816 -7.305 1 95 91 ASP B CA 1
ATOM 2123 C C . ASP B 1 91 ? 18.25 6.426 -6.891 1 95 91 ASP B C 1
ATOM 2125 O O . ASP B 1 91 ? 18.094 5.461 -7.637 1 95 91 ASP B O 1
ATOM 2129 N N . ASP B 1 92 ? 18.844 6.312 -5.742 1 95.62 92 ASP B N 1
ATOM 2130 C CA . ASP B 1 92 ? 19.359 5.012 -5.328 1 95.62 92 ASP B CA 1
ATOM 2131 C C . ASP B 1 92 ? 18.844 4.633 -3.941 1 95.62 92 ASP B C 1
ATOM 2133 O O . ASP B 1 92 ? 19.453 3.812 -3.252 1 95.62 92 ASP B O 1
ATOM 2137 N N . VAL B 1 93 ? 17.812 5.336 -3.492 1 96.44 93 VAL B N 1
ATOM 2138 C CA . VAL B 1 93 ? 17.172 5.055 -2.209 1 96.44 93 VAL B CA 1
ATOM 2139 C C . VAL B 1 93 ? 15.656 4.961 -2.393 1 96.44 93 VAL B C 1
ATOM 2141 O O . VAL B 1 93 ? 15.062 5.777 -3.1 1 96.44 93 VAL B O 1
ATOM 2144 N N . ALA B 1 94 ? 15.07 3.967 -1.934 1 97.25 94 ALA B N 1
ATOM 2145 C CA . ALA B 1 94 ? 13.625 3.818 -1.805 1 97.25 94 ALA B CA 1
ATOM 2146 C C . ALA B 1 94 ? 13.203 3.799 -0.338 1 97.25 94 ALA B C 1
ATOM 2148 O O . ALA B 1 94 ? 14.055 3.811 0.558 1 97.25 94 ALA B O 1
ATOM 2149 N N . ALA B 1 95 ? 11.883 3.877 -0.109 1 97.38 95 ALA B N 1
ATOM 2150 C CA . ALA B 1 95 ? 11.43 3.926 1.279 1 97.38 95 ALA B CA 1
ATOM 2151 C C . ALA B 1 95 ? 10.125 3.16 1.458 1 97.38 95 ALA B C 1
ATOM 2153 O O . ALA B 1 95 ? 9.445 2.842 0.479 1 97.38 95 ALA B O 1
ATOM 2154 N N . LEU B 1 96 ? 9.859 2.752 2.643 1 96.38 96 LEU B N 1
ATOM 2155 C CA . LEU B 1 96 ? 8.594 2.201 3.113 1 96.38 96 LEU B CA 1
ATOM 2156 C C . LEU B 1 96 ? 8.031 3.035 4.258 1 96.38 96 LEU B C 1
ATOM 2158 O O . LEU B 1 96 ? 8.75 3.389 5.188 1 96.38 96 LEU B O 1
ATOM 2162 N N . CYS B 1 97 ? 6.801 3.354 4.113 1 95.69 97 CYS B N 1
ATOM 2163 C CA . CYS B 1 97 ? 6.184 4.137 5.18 1 95.69 97 CYS B CA 1
ATOM 2164 C C . CYS B 1 97 ? 5.035 3.373 5.824 1 95.69 97 CYS B C 1
ATOM 2166 O O . CYS B 1 97 ? 4.285 2.676 5.137 1 95.69 97 CYS B O 1
ATOM 2168 N N . GLY B 1 98 ? 4.906 3.512 7.125 1 95.56 98 GLY B N 1
ATOM 2169 C CA . GLY B 1 98 ? 3.816 2.986 7.93 1 95.56 98 GLY B CA 1
ATOM 2170 C C . GLY B 1 98 ? 3.455 3.885 9.102 1 95.56 98 GLY B C 1
ATOM 2171 O O . GLY B 1 98 ? 4.234 4.762 9.477 1 95.56 98 GLY B O 1
ATOM 2172 N N . LEU B 1 99 ? 2.275 3.674 9.602 1 96.19 99 LEU B N 1
ATOM 2173 C CA . LEU B 1 99 ? 1.863 4.438 10.773 1 96.19 99 LEU B CA 1
ATOM 2174 C C . LEU B 1 99 ? 2.807 4.184 11.945 1 96.19 99 LEU B C 1
ATOM 2176 O O . LEU B 1 99 ? 3.289 3.062 12.133 1 96.19 99 LEU B O 1
ATOM 2180 N N . ARG B 1 100 ? 3.053 5.254 12.703 1 94.69 100 ARG B N 1
ATOM 2181 C CA . ARG B 1 100 ? 3.691 5.004 13.992 1 94.69 100 ARG B CA 1
ATOM 2182 C C . ARG B 1 100 ? 2.84 4.078 14.852 1 94.69 100 ARG B C 1
ATOM 2184 O O . ARG B 1 100 ? 1.61 4.148 14.82 1 94.69 100 ARG B O 1
ATOM 2191 N N . SER B 1 101 ? 3.57 3.357 15.68 1 90.88 101 SER B N 1
ATOM 2192 C CA . SER B 1 101 ? 2.875 2.402 16.531 1 90.88 101 SER B CA 1
ATOM 2193 C C . SER B 1 101 ? 1.923 3.109 17.5 1 90.88 101 SER B C 1
ATOM 2195 O O . SER B 1 101 ? 0.834 2.607 17.781 1 90.88 101 SER B O 1
ATOM 2197 N N . SER B 1 102 ? 2.26 4.254 17.984 1 91.31 102 SER B N 1
ATOM 2198 C CA . SER B 1 102 ? 1.422 5.008 18.906 1 91.31 102 SER B CA 1
ATOM 2199 C C . SER B 1 102 ? 0.093 5.387 18.266 1 91.31 102 SER B C 1
ATOM 2201 O O . SER B 1 102 ? -0.948 5.375 18.922 1 91.31 102 SER B O 1
ATOM 2203 N N . ILE B 1 103 ? 0.096 5.758 17 1 94.56 103 ILE B N 1
ATOM 2204 C CA . ILE B 1 103 ? -1.101 6.125 16.25 1 94.56 103 ILE B CA 1
ATOM 2205 C C . ILE B 1 103 ? -1.949 4.883 15.992 1 94.56 103 ILE B C 1
ATOM 2207 O O . ILE B 1 103 ? -3.17 4.914 16.156 1 94.56 103 ILE B O 1
ATOM 2211 N N . ALA B 1 104 ? -1.272 3.85 15.617 1 93 104 ALA B N 1
ATOM 2212 C CA . ALA B 1 104 ? -1.962 2.598 15.32 1 93 104 ALA B CA 1
ATOM 2213 C C . ALA B 1 104 ? -2.711 2.082 16.547 1 93 104 ALA B C 1
ATOM 2215 O O . ALA B 1 104 ? -3.836 1.589 16.438 1 93 104 ALA B O 1
ATOM 2216 N N . ARG B 1 105 ? -2.141 2.16 17.75 1 92.25 105 ARG B N 1
ATOM 2217 C CA . ARG B 1 105 ? -2.74 1.647 18.984 1 92.25 105 ARG B CA 1
ATOM 2218 C C . ARG B 1 105 ? -3.992 2.436 19.344 1 92.25 105 ARG B C 1
ATOM 2220 O O . ARG B 1 105 ? -4.84 1.947 20.094 1 92.25 105 ARG B O 1
ATOM 2227 N N . TRP B 1 106 ? -4.062 3.654 18.844 1 93.62 106 TRP B N 1
ATOM 2228 C CA . TRP B 1 106 ? -5.27 4.441 19.078 1 93.62 106 TRP B CA 1
ATOM 2229 C C . TRP B 1 106 ? -6.426 3.938 18.219 1 93.62 106 TRP B C 1
ATOM 2231 O O . TRP B 1 106 ? -7.586 4.246 18.5 1 93.62 106 TRP B O 1
ATOM 2241 N N . GLY B 1 107 ? -6.102 3.234 17.156 1 95.75 107 GLY B N 1
ATOM 2242 C CA . GLY B 1 107 ? -7.172 2.688 16.328 1 95.75 107 GLY B CA 1
ATOM 2243 C C . GLY B 1 107 ? -7.066 3.08 14.875 1 95.75 107 GLY B C 1
ATOM 2244 O O . GLY B 1 107 ? -8.016 2.906 14.109 1 95.75 107 GLY B O 1
ATOM 2245 N N . PHE B 1 108 ? -6.004 3.672 14.484 1 96.31 108 PHE B N 1
ATOM 2246 C CA . PHE B 1 108 ? -5.812 4.027 13.078 1 96.31 108 PHE B CA 1
ATOM 2247 C C . PHE B 1 108 ? -5.129 2.896 12.32 1 96.31 108 PHE B C 1
ATOM 2249 O O . PHE B 1 108 ? -4.27 2.205 12.875 1 96.31 108 PHE B O 1
ATOM 2256 N N . ILE B 1 109 ? -5.535 2.74 11.031 1 96.06 109 ILE B N 1
ATOM 2257 C CA . ILE B 1 109 ? -4.859 1.778 10.164 1 96.06 109 ILE B CA 1
ATOM 2258 C C . ILE B 1 109 ? -4.547 2.428 8.82 1 96.06 109 ILE B C 1
ATOM 2260 O O . ILE B 1 109 ? -5.312 3.26 8.336 1 96.06 109 ILE B O 1
ATOM 2264 N N . ALA B 1 110 ? -3.508 2.068 8.273 1 95.56 110 ALA B N 1
ATOM 2265 C CA . ALA B 1 110 ? -3.111 2.461 6.926 1 95.56 110 ALA B CA 1
ATOM 2266 C C . ALA B 1 110 ? -2.289 1.366 6.254 1 95.56 110 ALA B C 1
ATOM 2268 O O . ALA B 1 110 ? -1.538 0.648 6.922 1 95.56 110 ALA B O 1
ATOM 2269 N N . ALA B 1 111 ? -2.498 1.253 4.961 1 93.44 111 ALA B N 1
ATOM 2270 C CA . ALA B 1 111 ? -1.634 0.344 4.215 1 93.44 111 ALA B CA 1
ATOM 2271 C C . ALA B 1 111 ? -0.201 0.867 4.164 1 93.44 111 ALA B C 1
ATOM 2273 O O . ALA B 1 111 ? 0.022 2.064 3.98 1 93.44 111 ALA B O 1
ATOM 2274 N N . PRO B 1 112 ? 0.71 -0.07 4.371 1 91.56 112 PRO B N 1
ATOM 2275 C CA . PRO B 1 112 ? 2.074 0.392 4.105 1 91.56 112 PRO B CA 1
ATOM 2276 C C . PRO B 1 112 ? 2.258 0.898 2.676 1 91.56 112 PRO B C 1
ATOM 2278 O O . PRO B 1 112 ? 1.669 0.348 1.742 1 91.56 112 PRO B O 1
ATOM 2281 N N . THR B 1 113 ? 3.02 1.94 2.527 1 92.94 113 THR B N 1
ATOM 2282 C CA . THR B 1 113 ? 3.184 2.59 1.231 1 92.94 113 THR B CA 1
ATOM 2283 C C . THR B 1 113 ? 4.656 2.637 0.833 1 92.94 113 THR B C 1
ATOM 2285 O O . THR B 1 113 ? 5.516 2.984 1.647 1 92.94 113 THR B O 1
ATOM 2288 N N . LEU B 1 114 ? 4.902 2.182 -0.371 1 94.62 114 LEU B N 1
ATOM 2289 C CA . LEU B 1 114 ? 6.25 2.279 -0.916 1 94.62 114 LEU B CA 1
ATOM 2290 C C . LEU B 1 114 ? 6.484 3.646 -1.551 1 94.62 114 LEU B C 1
ATOM 2292 O O . LEU B 1 114 ? 5.598 4.184 -2.223 1 94.62 114 LEU B O 1
ATOM 2296 N N . VAL B 1 115 ? 7.594 4.203 -1.231 1 95.75 115 VAL B N 1
ATOM 2297 C CA . VAL B 1 115 ? 8.047 5.434 -1.873 1 95.75 115 VAL B CA 1
ATOM 2298 C C . VAL B 1 115 ? 9.211 5.133 -2.811 1 95.75 115 VAL B C 1
ATOM 2300 O O . VAL B 1 115 ? 10.289 4.734 -2.359 1 95.75 115 VAL B O 1
ATOM 2303 N N . ASP B 1 116 ? 9.031 5.434 -4.027 1 96.5 116 ASP B N 1
ATOM 2304 C CA . ASP B 1 116 ? 9.977 4.977 -5.043 1 96.5 116 ASP B CA 1
ATOM 2305 C C . ASP B 1 116 ? 11.172 5.918 -5.141 1 96.5 116 ASP B C 1
ATOM 2307 O O . ASP B 1 116 ? 11.039 7.125 -4.922 1 96.5 116 ASP B O 1
ATOM 2311 N N . ALA B 1 117 ? 12.312 5.352 -5.613 1 96.81 117 ALA B N 1
ATOM 2312 C CA . ALA B 1 117 ? 13.516 6.148 -5.848 1 96.81 117 ALA B CA 1
ATOM 2313 C C . ALA B 1 117 ? 13.242 7.273 -6.84 1 96.81 117 ALA B C 1
ATOM 2315 O O . ALA B 1 117 ? 12.578 7.062 -7.859 1 96.81 117 ALA B O 1
ATOM 2316 N N . GLY B 1 118 ? 13.695 8.453 -6.457 1 96.44 118 GLY B N 1
ATOM 2317 C CA . GLY B 1 118 ? 13.547 9.586 -7.352 1 96.44 118 GLY B CA 1
ATOM 2318 C C . GLY B 1 118 ? 12.281 10.383 -7.102 1 96.44 118 GLY B C 1
ATOM 2319 O O . GLY B 1 118 ? 12.086 11.445 -7.684 1 96.44 118 GLY B O 1
ATOM 2320 N N . PHE B 1 119 ? 11.414 9.867 -6.23 1 97.5 119 PHE B N 1
ATOM 2321 C CA . PHE B 1 119 ? 10.188 10.586 -5.906 1 97.5 119 PHE B CA 1
ATOM 2322 C C . PHE B 1 119 ? 10.5 11.883 -5.164 1 97.5 119 PHE B C 1
ATOM 2324 O O . PHE B 1 119 ? 11.406 11.922 -4.332 1 97.5 119 PHE B O 1
ATOM 2331 N N . GLU B 1 120 ? 9.711 12.906 -5.465 1 98.31 120 GLU B N 1
ATOM 2332 C CA . GLU B 1 120 ? 9.695 14.07 -4.586 1 98.31 120 GLU B CA 1
ATOM 2333 C C . GLU B 1 120 ? 8.273 14.586 -4.391 1 98.31 120 GLU B C 1
ATOM 2335 O O . GLU B 1 120 ? 7.457 14.539 -5.316 1 98.31 120 GLU B O 1
ATOM 2340 N N . GLY B 1 121 ? 7.957 15.055 -3.184 1 98.31 121 GLY B N 1
ATOM 2341 C CA . GLY B 1 121 ? 6.648 15.586 -2.844 1 98.31 121 GLY B CA 1
ATOM 2342 C C . GLY B 1 121 ? 6.266 15.359 -1.394 1 98.31 121 GLY B C 1
ATOM 2343 O O . GLY B 1 121 ? 7.016 14.727 -0.643 1 98.31 121 GLY B O 1
ATOM 2344 N N . GLN B 1 122 ? 5.207 16.016 -0.986 1 98.62 122 GLN B N 1
ATOM 2345 C CA . GLN B 1 122 ? 4.578 15.586 0.261 1 98.62 122 GLN B CA 1
ATOM 2346 C C . GLN B 1 122 ? 3.877 14.242 0.098 1 98.62 122 GLN B C 1
ATOM 2348 O O . GLN B 1 122 ? 3.361 13.93 -0.979 1 98.62 122 GLN B O 1
ATOM 2353 N N . LEU B 1 123 ? 3.936 13.438 1.108 1 97.94 123 LEU B N 1
ATOM 2354 C CA . LEU B 1 123 ? 3.279 12.133 1.033 1 97.94 123 LEU B CA 1
ATOM 2355 C C . LEU B 1 123 ? 1.803 12.25 1.399 1 97.94 123 LEU B C 1
ATOM 2357 O O . LEU B 1 123 ? 1.458 12.812 2.438 1 97.94 123 LEU B O 1
ATOM 2361 N N . THR B 1 124 ? 0.925 11.82 0.56 1 97.88 124 THR B N 1
ATOM 2362 C CA . THR B 1 124 ? -0.491 11.656 0.867 1 97.88 124 THR B CA 1
ATOM 2363 C C . THR B 1 124 ? -0.796 10.203 1.232 1 97.88 124 THR B C 1
ATOM 2365 O O . THR B 1 124 ? -0.491 9.289 0.465 1 97.88 124 THR B O 1
ATOM 2368 N N . ILE B 1 125 ? -1.354 9.961 2.373 1 97.62 125 ILE B N 1
ATOM 2369 C CA . ILE B 1 125 ? -1.568 8.625 2.902 1 97.62 125 ILE B CA 1
ATOM 2370 C C . ILE B 1 125 ? -3.053 8.414 3.197 1 97.62 125 ILE B C 1
ATOM 2372 O O . ILE B 1 125 ? -3.678 9.234 3.871 1 97.62 125 ILE B O 1
ATOM 2376 N N . GLU B 1 126 ? -3.584 7.324 2.672 1 97.12 126 GLU B N 1
ATOM 2377 C CA . GLU B 1 126 ? -4.91 6.883 3.094 1 97.12 126 GLU B CA 1
ATOM 2378 C C . GLU B 1 126 ? -4.871 6.289 4.5 1 97.12 126 GLU B C 1
ATOM 2380 O O . GLU B 1 126 ? -4.09 5.379 4.773 1 97.12 126 GLU B O 1
ATOM 2385 N N . VAL B 1 127 ? -5.719 6.828 5.395 1 97.31 127 VAL B N 1
ATOM 2386 C CA . VAL B 1 127 ? -5.781 6.371 6.781 1 97.31 127 VAL B CA 1
ATOM 2387 C C . VAL B 1 127 ? -7.23 6.086 7.168 1 97.31 127 VAL B C 1
ATOM 2389 O O . VAL B 1 127 ? -8.133 6.859 6.836 1 97.31 127 VAL B O 1
ATOM 2392 N N . MET B 1 128 ? -7.445 4.984 7.879 1 97.25 128 MET B N 1
ATOM 2393 C CA . MET B 1 128 ? -8.781 4.668 8.375 1 97.25 128 MET B CA 1
ATOM 2394 C C . MET B 1 128 ? -8.836 4.742 9.891 1 97.25 128 MET B C 1
ATOM 2396 O O . MET B 1 128 ? -7.98 4.172 10.578 1 97.25 128 MET B O 1
ATOM 2400 N N . TRP B 1 129 ? -9.773 5.5 10.383 1 97.19 129 TRP B N 1
ATOM 2401 C CA . TRP B 1 129 ? -10.164 5.449 11.789 1 97.19 129 TRP B CA 1
ATOM 2402 C C . TRP B 1 129 ? -11.156 4.316 12.039 1 97.19 129 TRP B C 1
ATOM 2404 O O . TRP B 1 129 ? -12.258 4.316 11.484 1 97.19 129 TRP B O 1
ATOM 2414 N N . THR B 1 130 ? -10.805 3.406 12.93 1 96.5 130 THR B N 1
ATOM 2415 C CA . THR B 1 130 ? -11.539 2.146 12.938 1 96.5 130 THR B CA 1
ATOM 2416 C C . THR B 1 130 ? -12.492 2.076 14.125 1 96.5 130 THR B C 1
ATOM 2418 O O . THR B 1 130 ? -13.188 1.076 14.312 1 96.5 130 THR B O 1
ATOM 2421 N N . ARG B 1 131 ? -12.477 3.061 14.969 1 94.62 131 ARG B N 1
ATOM 2422 C CA . ARG B 1 131 ? -13.367 3.041 16.125 1 94.62 131 ARG B CA 1
ATOM 2423 C C . ARG B 1 131 ? -14.695 3.709 15.797 1 94.62 131 ARG B C 1
ATOM 2425 O O . ARG B 1 131 ? -14.75 4.656 15.016 1 94.62 131 ARG B O 1
ATOM 2432 N N . PRO B 1 132 ? -15.75 3.223 16.469 1 96.31 132 PRO B N 1
ATOM 2433 C CA . PRO B 1 132 ? -17.062 3.82 16.203 1 96.31 132 PRO B CA 1
ATOM 2434 C C . PRO B 1 132 ? -17.172 5.258 16.703 1 96.31 132 PRO B C 1
ATOM 2436 O O . PRO B 1 132 ? -17.891 6.07 16.109 1 96.31 132 PRO B O 1
ATOM 2439 N N . ALA B 1 133 ? -16.547 5.613 17.766 1 97.25 133 ALA B N 1
ATOM 2440 C CA . ALA B 1 133 ? -16.578 6.977 18.281 1 97.25 133 ALA B CA 1
ATOM 2441 C C . ALA B 1 133 ? -15.711 7.91 17.438 1 97.25 133 ALA B C 1
ATOM 2443 O O . ALA B 1 133 ? -14.633 7.52 16.969 1 97.25 133 ALA B O 1
ATOM 2444 N N . PRO B 1 134 ? -16.188 9.18 17.25 1 97.88 134 PRO B N 1
ATOM 2445 C CA . PRO B 1 134 ? -15.367 10.141 16.516 1 97.88 134 PRO B CA 1
ATOM 2446 C C . PRO B 1 134 ? -14.047 10.453 17.234 1 97.88 134 PRO B C 1
ATOM 2448 O O . PRO B 1 134 ? -13.922 10.227 18.438 1 97.88 134 PRO B O 1
ATOM 2451 N N . VAL B 1 135 ? -13.102 10.922 16.5 1 97.81 135 VAL B N 1
ATOM 2452 C CA . VAL B 1 135 ? -11.797 11.305 17.047 1 97.81 135 VAL B CA 1
ATOM 2453 C C . VAL B 1 135 ? -11.406 12.68 16.516 1 97.81 135 VAL B C 1
ATOM 2455 O O . VAL B 1 135 ? -11.742 13.031 15.375 1 97.81 135 VAL B O 1
ATOM 2458 N N . ARG B 1 136 ? -10.727 13.469 17.266 1 98.31 136 ARG B N 1
ATOM 2459 C CA . ARG B 1 136 ? -10.203 14.766 16.844 1 98.31 136 ARG B CA 1
ATOM 2460 C C . ARG B 1 136 ? -8.719 14.68 16.5 1 98.31 136 ARG B C 1
ATOM 2462 O O . ARG B 1 136 ? -7.93 14.141 17.281 1 98.31 136 ARG B O 1
ATOM 2469 N N . LEU B 1 137 ? -8.367 15.141 15.297 1 98.19 137 LEU B N 1
ATOM 2470 C CA . LEU B 1 137 ? -6.965 15.188 14.883 1 98.19 137 LEU B CA 1
ATOM 2471 C C . LEU B 1 137 ? -6.484 16.641 14.781 1 98.19 137 LEU B C 1
ATOM 2473 O O . LEU B 1 137 ? -7.289 17.547 14.586 1 98.19 137 LEU B O 1
ATOM 2477 N N . TYR B 1 138 ? -5.176 16.781 14.898 1 98.5 138 TYR B N 1
ATOM 2478 C CA . TYR B 1 138 ? -4.535 18.094 14.781 1 98.5 138 TYR B CA 1
ATOM 2479 C C . TYR B 1 138 ? -3.35 18.031 13.828 1 98.5 138 TYR B C 1
ATOM 2481 O O . TYR B 1 138 ? -2.645 17.031 13.766 1 98.5 138 TYR B O 1
ATOM 2489 N N . ARG B 1 139 ? -3.18 19.188 13.094 1 98 139 ARG B N 1
ATOM 2490 C CA . ARG B 1 139 ? -1.929 19.344 12.367 1 98 139 ARG B CA 1
ATOM 2491 C C . ARG B 1 139 ? -0.727 19.188 13.289 1 98 139 ARG B C 1
ATOM 2493 O O . ARG B 1 139 ? -0.777 19.578 14.453 1 98 139 ARG B O 1
ATOM 2500 N N . GLY B 1 140 ? 0.334 18.516 12.758 1 98 140 GLY B N 1
ATOM 2501 C CA . GLY B 1 140 ? 1.577 18.484 13.516 1 98 140 GLY B CA 1
ATOM 2502 C C . GLY B 1 140 ? 1.774 17.203 14.289 1 98 140 GLY B C 1
ATOM 2503 O O . GLY B 1 140 ? 2.879 16.906 14.758 1 98 140 GLY B O 1
ATOM 2504 N N . ILE B 1 141 ? 0.754 16.406 14.469 1 97.69 141 ILE B N 1
ATOM 2505 C CA . ILE B 1 141 ? 0.901 15.109 15.117 1 97.69 141 ILE B CA 1
ATOM 2506 C C . ILE B 1 141 ? 1.85 14.234 14.305 1 97.69 141 ILE B C 1
ATOM 2508 O O . ILE B 1 141 ? 1.713 14.125 13.078 1 97.69 141 ILE B O 1
ATOM 2512 N N . ARG B 1 142 ? 2.838 13.648 14.914 1 97.25 142 ARG B N 1
ATOM 2513 C CA . ARG B 1 142 ? 3.668 12.664 14.234 1 97.25 142 ARG B CA 1
ATOM 2514 C C . ARG B 1 142 ? 2.885 11.383 13.969 1 97.25 142 ARG B C 1
ATOM 2516 O O . ARG B 1 142 ? 2.543 10.648 14.906 1 97.25 142 ARG B O 1
ATOM 2523 N N . PHE B 1 143 ? 2.672 11.102 12.695 1 97.62 143 PHE B N 1
ATOM 2524 C CA . PHE B 1 143 ? 1.769 9.984 12.453 1 97.62 143 PHE B CA 1
ATOM 2525 C C . PHE B 1 143 ? 2.434 8.922 11.578 1 97.62 143 PHE B C 1
ATOM 2527 O O . PHE B 1 143 ? 2.01 7.766 11.562 1 97.62 143 PHE B O 1
ATOM 2534 N N . LEU B 1 144 ? 3.443 9.305 10.891 1 97.81 144 LEU B N 1
ATOM 2535 C CA . LEU B 1 144 ? 4.066 8.414 9.914 1 97.81 144 LEU B CA 1
ATOM 2536 C C . LEU B 1 144 ? 5.523 8.148 10.273 1 97.81 144 LEU B C 1
ATOM 2538 O O . LEU B 1 144 ? 6.238 9.062 10.688 1 97.81 144 LEU B O 1
ATOM 2542 N N . HIS B 1 145 ? 5.945 6.875 10.117 1 97.44 145 HIS B N 1
ATOM 2543 C CA . HIS B 1 145 ? 7.348 6.484 10.195 1 97.44 145 HIS B CA 1
ATOM 2544 C C . HIS B 1 145 ? 7.852 5.953 8.859 1 97.44 145 HIS B C 1
ATOM 2546 O O . HIS B 1 145 ? 7.297 4.992 8.32 1 97.44 145 HIS B O 1
ATOM 2552 N N . VAL B 1 146 ? 8.883 6.598 8.328 1 97.81 146 VAL B N 1
ATOM 2553 C CA . VAL B 1 146 ? 9.422 6.273 7.016 1 97.81 146 VAL B CA 1
ATOM 2554 C C . VAL B 1 146 ? 10.812 5.66 7.164 1 97.81 146 VAL B C 1
ATOM 2556 O O . VAL B 1 146 ? 11.719 6.289 7.715 1 97.81 146 VAL B O 1
ATOM 2559 N N . VAL B 1 147 ? 10.984 4.445 6.68 1 97.44 147 VAL B N 1
ATOM 2560 C CA . VAL B 1 147 ? 12.289 3.799 6.684 1 97.44 147 VAL B CA 1
ATOM 2561 C C . VAL B 1 147 ? 12.844 3.738 5.262 1 97.44 147 VAL B C 1
ATOM 2563 O O . VAL B 1 147 ? 12.078 3.652 4.297 1 97.44 147 VAL B O 1
ATOM 2566 N N . PHE B 1 148 ? 14.18 3.758 5.164 1 97.44 148 PHE B N 1
ATOM 2567 C CA . PHE B 1 148 ? 14.828 3.926 3.869 1 97.44 148 PHE B CA 1
ATOM 2568 C C . PHE B 1 148 ? 15.742 2.742 3.561 1 97.44 148 PHE B C 1
ATOM 2570 O O . PHE B 1 148 ? 16.406 2.221 4.453 1 97.44 148 PHE B O 1
ATOM 2577 N N . PHE B 1 149 ? 15.758 2.404 2.238 1 95.75 149 PHE B N 1
ATOM 2578 C CA . PHE B 1 149 ? 16.578 1.3 1.747 1 95.75 149 PHE B CA 1
ATOM 2579 C C . PHE B 1 149 ? 17.438 1.744 0.571 1 95.75 149 PHE B C 1
ATOM 2581 O O . PHE B 1 149 ? 16.938 2.377 -0.363 1 95.75 149 PHE B O 1
ATOM 2588 N N . ARG B 1 150 ? 18.688 1.333 0.654 1 94.69 150 ARG B N 1
ATOM 2589 C CA . ARG B 1 150 ? 19.5 1.497 -0.548 1 94.69 150 ARG B CA 1
ATOM 2590 C C . ARG B 1 150 ? 19.141 0.445 -1.594 1 94.69 150 ARG B C 1
ATOM 2592 O O . ARG B 1 150 ? 18.922 -0.721 -1.26 1 94.69 150 ARG B O 1
ATOM 2599 N N . THR B 1 151 ? 19.125 0.859 -2.854 1 93.5 151 THR B N 1
ATOM 2600 C CA . THR B 1 151 ? 18.906 -0.083 -3.945 1 93.5 151 THR B CA 1
ATOM 2601 C C . THR B 1 151 ? 20.219 -0.701 -4.398 1 93.5 151 THR B C 1
ATOM 2603 O O . THR B 1 151 ? 21.297 -0.149 -4.141 1 93.5 151 THR B O 1
ATOM 2606 N N . GLU B 1 152 ? 20.062 -1.972 -4.992 1 91.75 152 GLU B N 1
ATOM 2607 C CA . GLU B 1 152 ? 21.234 -2.545 -5.652 1 91.75 152 GLU B CA 1
ATOM 2608 C C . GLU B 1 152 ? 21.594 -1.771 -6.918 1 91.75 152 GLU B C 1
ATOM 2610 O O . GLU B 1 152 ? 21.031 -2.023 -7.984 1 91.75 152 GLU B O 1
ATOM 2615 N N . GLY B 1 153 ? 22.422 -0.814 -6.805 1 82.88 153 GLY B N 1
ATOM 2616 C CA . GLY B 1 153 ? 22.797 0.063 -7.906 1 82.88 153 GLY B CA 1
ATOM 2617 C C . GLY B 1 153 ? 21.812 1.19 -8.125 1 82.88 153 GLY B C 1
ATOM 2618 O O . GLY B 1 153 ? 20.828 1.317 -7.391 1 82.88 153 GLY B O 1
ATOM 2619 N N . LYS B 1 154 ? 22.094 2.035 -9.117 1 85.44 154 LYS B N 1
ATOM 2620 C CA . LYS B 1 154 ? 21.234 3.172 -9.453 1 85.44 154 LYS B CA 1
ATOM 2621 C C . LYS B 1 154 ? 20 2.725 -10.234 1 85.44 154 LYS B C 1
ATOM 2623 O O . LYS B 1 154 ? 20.094 1.844 -11.094 1 85.44 154 LYS B O 1
ATOM 2628 N N . VAL B 1 155 ? 19 3.354 -9.852 1 91.88 155 VAL B N 1
ATOM 2629 C CA . VAL B 1 155 ? 17.766 3.133 -10.602 1 91.88 155 VAL B CA 1
ATOM 2630 C C . VAL B 1 155 ? 17.875 3.775 -11.984 1 91.88 155 VAL B C 1
ATOM 2632 O O . VAL B 1 155 ? 18.281 4.93 -12.102 1 91.88 155 VAL B O 1
ATOM 2635 N N . GLU B 1 156 ? 17.531 3.012 -13.016 1 92.31 156 GLU B N 1
ATOM 2636 C CA . GLU B 1 156 ? 17.656 3.49 -14.391 1 92.31 156 GLU B CA 1
ATOM 2637 C C . GLU B 1 156 ? 16.578 4.512 -14.727 1 92.31 156 GLU B C 1
ATOM 2639 O O . GLU B 1 156 ? 16.828 5.477 -15.453 1 92.31 156 GLU B O 1
ATOM 2644 N N . ARG B 1 157 ? 15.438 4.262 -14.242 1 93.06 157 ARG B N 1
ATOM 2645 C CA . ARG B 1 157 ? 14.312 5.156 -14.477 1 93.06 157 ARG B CA 1
ATOM 2646 C C . ARG B 1 157 ? 13.695 5.613 -13.156 1 93.06 157 ARG B C 1
ATOM 2648 O O . ARG B 1 157 ? 12.734 5.012 -12.68 1 93.06 157 ARG B O 1
ATOM 2655 N N . PRO B 1 158 ? 14.211 6.699 -12.641 1 91.19 158 PRO B N 1
ATOM 2656 C CA . PRO B 1 158 ? 13.656 7.207 -11.383 1 91.19 158 PRO B CA 1
ATOM 2657 C C . PRO B 1 158 ? 12.18 7.602 -11.516 1 91.19 158 PRO B C 1
ATOM 2659 O O . PRO B 1 158 ? 11.68 7.785 -12.625 1 91.19 158 PRO B O 1
ATOM 2662 N N . TYR B 1 159 ? 11.617 7.688 -10.398 1 94.19 159 TYR B N 1
ATOM 2663 C CA . TYR B 1 159 ? 10.172 7.914 -10.359 1 94.19 159 TYR B CA 1
ATOM 2664 C C . TYR B 1 159 ? 9.797 9.164 -11.148 1 94.19 159 TYR B C 1
ATOM 2666 O O . TYR B 1 159 ? 10.391 10.227 -10.961 1 94.19 159 TYR B O 1
ATOM 2674 N N . SER B 1 160 ? 8.828 9.039 -11.992 1 89.88 160 SER B N 1
ATOM 2675 C CA . SER B 1 160 ? 8.227 10.125 -12.758 1 89.88 160 SER B CA 1
ATOM 2676 C C . SER B 1 160 ? 6.727 9.914 -12.922 1 89.88 160 SER B C 1
ATOM 2678 O O . SER B 1 160 ? 6.172 10.203 -13.984 1 89.88 160 SER B O 1
ATOM 2680 N N . GLY B 1 161 ? 6.16 9.461 -11.898 1 89.88 161 GLY B N 1
ATOM 2681 C CA . GLY B 1 161 ? 4.75 9.102 -11.953 1 89.88 161 GLY B CA 1
ATOM 2682 C C . GLY B 1 161 ? 3.824 10.281 -11.719 1 89.88 161 GLY B C 1
ATOM 2683 O O . GLY B 1 161 ? 4.27 11.422 -11.664 1 89.88 161 GLY B O 1
ATOM 2684 N N . ALA B 1 162 ? 2.521 10.008 -11.578 1 87.75 162 ALA B N 1
ATOM 2685 C CA . ALA B 1 162 ? 1.436 10.984 -11.578 1 87.75 162 ALA B CA 1
ATOM 2686 C C . ALA B 1 162 ? 1.518 11.891 -10.359 1 87.75 162 ALA B C 1
ATOM 2688 O O . ALA B 1 162 ? 0.939 12.977 -10.344 1 87.75 162 ALA B O 1
ATOM 2689 N N . TYR B 1 163 ? 2.328 11.523 -9.398 1 92 163 TYR B N 1
ATOM 2690 C CA . TYR B 1 163 ? 2.287 12.258 -8.141 1 92 163 TYR B CA 1
ATOM 2691 C C . TYR B 1 163 ? 3.607 12.977 -7.883 1 92 163 TYR B C 1
ATOM 2693 O O . TYR B 1 163 ? 3.844 13.477 -6.781 1 92 163 TYR B O 1
ATOM 2701 N N . GLN B 1 164 ? 4.438 12.992 -8.852 1 95.38 164 GLN B N 1
ATOM 2702 C CA . GLN B 1 164 ? 5.73 13.656 -8.719 1 95.38 164 GLN B CA 1
ATOM 2703 C C . GLN B 1 164 ? 5.566 15.133 -8.391 1 95.38 164 GLN B C 1
ATOM 2705 O O . GLN B 1 164 ? 4.812 15.844 -9.062 1 95.38 164 GLN B O 1
ATOM 2710 N N . GLY B 1 165 ? 6.211 15.586 -7.312 1 95.56 165 GLY B N 1
ATOM 2711 C CA . GLY B 1 165 ? 6.223 17 -6.949 1 95.56 165 GLY B CA 1
ATOM 2712 C C . GLY B 1 165 ? 4.957 17.438 -6.242 1 95.56 165 GLY B C 1
ATOM 2713 O O . GLY B 1 165 ? 4.742 18.641 -6.035 1 95.56 165 GLY B O 1
ATOM 2714 N N . GLN B 1 166 ? 4.191 16.578 -5.848 1 93.94 166 GLN B N 1
ATOM 2715 C CA . GLN B 1 166 ? 2.893 16.922 -5.281 1 93.94 166 GLN B CA 1
ATOM 2716 C C . GLN B 1 166 ? 3.051 17.672 -3.963 1 93.94 166 GLN B C 1
ATOM 2718 O O . GLN B 1 166 ? 3.949 17.375 -3.174 1 93.94 166 GLN B O 1
ATOM 2723 N N . ARG B 1 167 ? 2.182 18.625 -3.805 1 96.12 167 ARG B N 1
ATOM 2724 C CA . ARG B 1 167 ? 2.033 19.422 -2.588 1 96.12 167 ARG B CA 1
ATOM 2725 C C . ARG B 1 167 ? 0.569 19.516 -2.168 1 96.12 167 ARG B C 1
ATOM 2727 O O . ARG B 1 167 ? -0.316 19.656 -3.014 1 96.12 167 ARG B O 1
ATOM 2734 N N . GLY B 1 168 ? 0.36 19.484 -0.827 1 95.94 168 GLY B N 1
ATOM 2735 C CA . GLY B 1 168 ? -1.01 19.391 -0.35 1 95.94 168 GLY B CA 1
ATOM 2736 C C . GLY B 1 168 ? -1.586 17.984 -0.497 1 95.94 168 GLY B C 1
ATOM 2737 O O . GLY B 1 168 ? -0.975 17.125 -1.125 1 95.94 168 GLY B O 1
ATOM 2738 N N . VAL B 1 169 ? -2.688 17.859 0.182 1 96 169 VAL B N 1
ATOM 2739 C CA . VAL B 1 169 ? -3.336 16.547 0.036 1 96 169 VAL B CA 1
ATOM 2740 C C . VAL B 1 169 ? -3.719 16.328 -1.425 1 96 169 VAL B C 1
ATOM 2742 O O . VAL B 1 169 ? -4.406 17.156 -2.027 1 96 169 VAL B O 1
ATOM 2745 N N . THR B 1 170 ? -3.203 15.32 -1.997 1 93.12 170 THR B N 1
ATOM 2746 C CA . THR B 1 170 ? -3.42 15.047 -3.414 1 93.12 170 THR B CA 1
ATOM 2747 C C . THR B 1 170 ? -4.43 13.914 -3.596 1 93.12 170 THR B C 1
ATOM 2749 O O . THR B 1 170 ? -4.211 12.797 -3.121 1 93.12 170 THR B O 1
ATOM 2752 N N . LEU B 1 171 ? -5.465 14.125 -4.305 1 89.62 171 LEU B N 1
ATOM 2753 C CA . LEU B 1 171 ? -6.59 13.227 -4.504 1 89.62 171 LEU B CA 1
ATOM 2754 C C . LEU B 1 171 ? -6.238 12.117 -5.492 1 89.62 171 LEU B C 1
ATOM 2756 O O . LEU B 1 171 ? -5.309 12.273 -6.289 1 89.62 171 LEU B O 1
ATOM 2760 N N . PRO B 1 172 ? -6.914 11 -5.359 1 88 172 PRO B N 1
ATOM 2761 C CA . PRO B 1 172 ? -6.609 9.898 -6.281 1 88 172 PRO B CA 1
ATOM 2762 C C . PRO B 1 172 ? -6.898 10.25 -7.738 1 88 172 PRO B C 1
ATOM 2764 O O . PRO B 1 172 ? -7.82 11.023 -8.023 1 88 172 PRO B O 1
ATOM 2767 N N . LYS B 1 173 ? -6.059 9.641 -8.57 1 86.12 173 LYS B N 1
ATOM 2768 C CA . LYS B 1 173 ? -6.27 9.766 -10.008 1 86.12 173 LYS B CA 1
ATOM 2769 C C . LYS B 1 173 ? -7.035 8.57 -10.562 1 86.12 173 LYS B C 1
ATOM 2771 O O . LYS B 1 173 ? -7.113 7.523 -9.914 1 86.12 173 LYS B O 1
ATOM 2776 N N . ARG B 1 174 ? -7.547 8.781 -11.742 1 86 174 ARG B N 1
ATOM 2777 C CA . ARG B 1 174 ? -8.289 7.711 -12.398 1 86 174 ARG B CA 1
ATOM 2778 C C . ARG B 1 174 ? -7.422 6.465 -12.555 1 86 174 ARG B C 1
ATOM 2780 O O . ARG B 1 174 ? -6.242 6.562 -12.898 1 86 174 ARG B O 1
ATOM 2787 N N . LEU B 1 175 ? -8.031 5.34 -12.359 1 89 175 LEU B N 1
ATOM 2788 C CA . LEU B 1 175 ? -7.328 4.078 -12.539 1 89 175 LEU B CA 1
ATOM 2789 C C . LEU B 1 175 ? -7.434 3.596 -13.984 1 89 175 LEU B C 1
ATOM 2791 O O . LEU B 1 175 ? -8.484 3.744 -14.609 1 89 175 LEU B O 1
ATOM 2795 N N . GLU B 1 176 ? -6.363 3.01 -14.406 1 84.69 176 GLU B N 1
ATOM 2796 C CA . GLU B 1 176 ? -6.352 2.488 -15.773 1 84.69 176 GLU B CA 1
ATOM 2797 C C . GLU B 1 176 ? -6.531 0.973 -15.781 1 84.69 176 GLU B C 1
ATOM 2799 O O . GLU B 1 176 ? -5.988 0.27 -14.93 1 84.69 176 GLU B O 1
ATOM 2804 N N . LYS B 1 177 ? -7.332 0.469 -16.75 1 79.25 177 LYS B N 1
ATOM 2805 C CA . LYS B 1 177 ? -7.551 -0.961 -16.953 1 79.25 177 LYS B CA 1
ATOM 2806 C C . LYS B 1 177 ? -6.453 -1.568 -17.828 1 79.25 177 LYS B C 1
ATOM 2808 O O . LYS B 1 177 ? -5.883 -0.889 -18.688 1 79.25 177 LYS B O 1
#

InterPro domains:
  IPR011962 dCTP deaminase [MF_00146] (1-174)
  IPR011962 dCTP deaminase [PF22769] (2-150)
  IPR011962 dCTP deaminase [TIGR02274] (3-173)
  IPR033704 dUTPase, trimeric [cd07557] (69-148)
  IPR036157 dUTPase-like superfamily [G3DSA:2.70.40.10] (1-177)
  IPR036157 dUTPase-like superfamily [SSF51283] (1-174)

Nearest PDB structures (foldseek):
  8y1w-assembly1_A  TM=9.201E-01  e=1.025E-13  Thermococcus pacificus
  2v9x-assembly1_J  TM=9.112E-01  e=1.720E-12  Escherichia coli
  4dhk-assembly1_A  TM=8.122E-01  e=6.658E-11  Burkholderia thailandensis E264
  3km3-assembly1_A  TM=8.311E-01  e=5.667E-10  Anaplasma phagocytophilum str. HZ
  3km3-assembly1_B  TM=8.230E-01  e=2.716E-09  Anaplasma phagocytophilum str. HZ

Organism: Korarchaeum cryptofilum (strain OPF8) (NCBI:txid374847)